Protein AF-A0A6G0ITR0-F1 (afdb_monomer)

pLDDT: mean 70.43, std 21.99, range [34.78, 98.25]

Nearest PDB structures (foldseek):
  7v3j-assembly1_T  TM=3.405E-01  e=7.571E+00  Dengue virus 2 Thailand/NGS-C/1944

Sequence (182 aa):
MTDVKTKPSSKAPPLPSRDRHTPVCDIITCSTSTRGESPGGSETRIQTDPDPSADLPSSSSSPLLKTLRPLQTGSGDVDESVSLLQCQQVADELKQTARRAAHLYRQLGASVESSDRRLQMASVLQEAFDVVNSVLQGGDGRGSGGGGSAPSGPLEDDRTMSLLEKYSEQLVQMTQNKLNRI

Mean predicted aligned error: 23.16 Å

Solvent-accessible surface area (backbone atoms only — not comparable to full-atom values): 12464 Å² total; per-residue (Å²): 138,88,81,85,85,82,88,88,78,91,81,83,81,83,78,86,79,82,83,75,86,73,83,82,78,86,72,84,81,79,87,82,86,78,81,87,82,90,89,84,89,81,88,82,91,81,89,86,85,89,88,86,90,80,91,78,92,85,75,91,76,77,78,74,79,77,76,73,74,78,76,92,71,70,96,74,56,69,63,58,52,51,50,50,52,50,50,51,50,53,51,51,54,49,53,54,49,52,53,51,51,54,50,51,49,51,49,55,72,69,58,86,67,66,64,65,67,42,51,50,54,43,48,55,53,48,53,53,49,50,51,55,49,48,54,56,55,66,67,40,86,64,70,88,84,79,78,97,69,76,96,65,49,72,70,51,50,52,53,51,49,56,50,51,52,54,55,50,52,49,53,52,49,53,51,51,54,55,60,78,73,110

Radius of gyration: 39.81 Å; Cα contacts (8 Å, |Δi|>4): 9; chains: 1; bounding box: 104×48×118 Å

Structure (mmCIF, N/CA/C/O backbone):
data_AF-A0A6G0ITR0-F1
#
_entry.id   AF-A0A6G0ITR0-F1
#
loop_
_atom_site.group_PDB
_atom_site.id
_atom_site.type_symbol
_atom_site.label_atom_id
_atom_site.label_alt_id
_atom_site.label_comp_id
_atom_site.label_asym_id
_atom_site.label_entity_id
_atom_site.label_seq_id
_atom_site.pdbx_PDB_ins_code
_atom_site.Cartn_x
_atom_site.Cartn_y
_atom_site.Cartn_z
_atom_site.occupancy
_atom_site.B_iso_or_equiv
_atom_site.auth_seq_id
_atom_site.auth_comp_id
_atom_site.auth_asym_id
_atom_site.auth_atom_id
_atom_site.pdbx_PDB_model_num
ATOM 1 N N . MET A 1 1 ? -57.953 -21.284 59.804 1.00 48.38 1 MET A N 1
ATOM 2 C CA . MET A 1 1 ? -57.401 -22.451 59.087 1.00 48.38 1 MET A CA 1
ATOM 3 C C . MET A 1 1 ? -56.114 -22.013 58.420 1.00 48.38 1 MET A C 1
ATOM 5 O O . MET A 1 1 ? -56.142 -21.241 57.475 1.00 48.38 1 MET A O 1
ATOM 9 N N . THR A 1 2 ? -55.001 -22.394 59.031 1.00 53.75 2 THR A N 1
ATOM 10 C CA . THR A 1 2 ? -53.631 -22.164 58.576 1.00 53.75 2 THR A CA 1
ATOM 11 C C . THR A 1 2 ? -53.211 -23.335 57.701 1.00 53.75 2 THR A C 1
ATOM 13 O O . THR A 1 2 ? -53.144 -24.450 58.208 1.00 53.75 2 THR A O 1
ATOM 16 N N . ASP A 1 3 ? -52.884 -23.088 56.438 1.00 56.47 3 ASP A N 1
ATOM 17 C CA . ASP A 1 3 ? -52.143 -24.048 55.620 1.00 56.47 3 ASP A CA 1
ATOM 18 C C . ASP A 1 3 ? -51.007 -23.302 54.917 1.00 56.47 3 ASP A C 1
ATOM 20 O O . ASP A 1 3 ? -51.169 -22.665 53.876 1.00 56.47 3 ASP A O 1
ATOM 24 N N . VAL A 1 4 ? -49.847 -23.319 55.575 1.00 56.94 4 VAL A N 1
ATOM 25 C CA . VAL A 1 4 ? -48.559 -22.936 55.000 1.00 56.94 4 VAL A CA 1
ATOM 26 C C . VAL A 1 4 ? -48.024 -24.198 54.320 1.00 56.94 4 VAL A C 1
ATOM 28 O O . VAL A 1 4 ? -47.669 -25.174 54.979 1.00 56.94 4 VAL A O 1
ATOM 31 N N . LYS A 1 5 ? -48.031 -24.222 52.982 1.00 60.38 5 LYS A N 1
ATOM 32 C CA . LYS A 1 5 ? -47.438 -25.317 52.206 1.00 60.38 5 LYS A CA 1
ATOM 33 C C . LYS A 1 5 ? -45.958 -25.024 51.960 1.00 60.38 5 LYS A C 1
ATOM 35 O O . LYS A 1 5 ? -45.581 -24.045 51.324 1.00 60.38 5 LYS A O 1
ATOM 40 N N . THR A 1 6 ? -45.147 -25.924 52.487 1.00 58.81 6 THR A N 1
ATOM 41 C CA . THR A 1 6 ? -43.689 -25.938 52.525 1.00 58.81 6 THR A CA 1
ATOM 42 C C . THR A 1 6 ? -43.057 -26.454 51.217 1.00 58.81 6 THR A C 1
ATOM 44 O O . THR A 1 6 ? -43.459 -27.500 50.716 1.00 58.81 6 THR A O 1
ATOM 47 N N . LYS A 1 7 ? -41.955 -25.792 50.811 1.00 63.09 7 LYS A N 1
ATOM 48 C CA . LYS A 1 7 ? -40.726 -26.316 50.148 1.00 63.09 7 LYS A CA 1
ATOM 49 C C . LYS A 1 7 ? -40.662 -26.574 48.611 1.00 63.09 7 LYS A C 1
ATOM 51 O O . LYS A 1 7 ? -41.689 -26.616 47.949 1.00 63.09 7 LYS A O 1
ATOM 56 N N . PRO A 1 8 ? -39.428 -26.667 48.032 1.00 60.56 8 PRO A N 1
ATOM 57 C CA . PRO A 1 8 ? -39.045 -26.074 46.745 1.00 60.56 8 PRO A CA 1
ATOM 58 C C . PRO A 1 8 ? -38.482 -27.092 45.718 1.00 60.56 8 PRO A C 1
ATOM 60 O O . PRO A 1 8 ? -38.238 -28.258 46.020 1.00 60.56 8 PRO A O 1
ATOM 63 N N . SER A 1 9 ? -38.203 -26.641 44.495 1.00 49.94 9 SER A N 1
ATOM 64 C CA . SER A 1 9 ? -37.345 -27.321 43.499 1.00 49.94 9 SER A CA 1
ATOM 65 C C . SER A 1 9 ? -36.990 -26.282 42.436 1.00 49.94 9 SER A C 1
ATOM 67 O O . SER A 1 9 ? -37.880 -25.772 41.772 1.00 49.94 9 SER A O 1
ATOM 69 N N . SER A 1 10 ? -35.782 -25.716 42.397 1.00 52.69 10 SER A N 1
ATOM 70 C CA . SER A 1 10 ? -34.524 -26.310 41.917 1.00 52.69 10 SER A CA 1
ATOM 71 C C . SER A 1 10 ? -34.686 -27.067 40.600 1.00 52.69 10 SER A C 1
ATOM 73 O O . SER A 1 10 ? -35.175 -28.193 40.603 1.00 52.69 10 SER A O 1
ATOM 75 N N . LYS A 1 11 ? -34.253 -26.449 39.491 1.00 53.84 11 LYS A N 1
ATOM 76 C CA . LYS A 1 11 ? -33.120 -26.904 38.657 1.00 53.84 11 LYS A CA 1
ATOM 77 C C . LYS A 1 11 ? -33.137 -26.144 37.322 1.00 53.84 11 LYS A C 1
ATOM 79 O O . LYS A 1 11 ? -33.865 -26.500 36.403 1.00 53.84 11 LYS A O 1
ATOM 84 N N . ALA A 1 12 ? -32.343 -25.078 37.231 1.00 62.38 12 ALA A N 1
ATOM 85 C CA . ALA A 1 12 ? -32.042 -24.434 35.954 1.00 62.38 12 ALA A CA 1
ATOM 86 C C . ALA A 1 12 ? -31.085 -25.335 35.140 1.00 62.38 12 ALA A C 1
ATOM 88 O O . ALA A 1 12 ? -30.183 -25.935 35.736 1.00 62.38 12 ALA A O 1
ATOM 89 N N . PRO A 1 13 ? -31.266 -25.471 33.815 1.00 66.75 13 PRO A N 1
ATOM 90 C CA . PRO A 1 13 ? -30.366 -26.255 32.976 1.00 66.75 13 PRO A CA 1
ATOM 91 C C . PRO A 1 13 ? -29.008 -25.544 32.798 1.00 66.75 13 PRO A C 1
ATOM 93 O O . PRO A 1 13 ? -28.970 -24.314 32.713 1.00 66.75 13 PRO A O 1
ATOM 96 N N . PRO A 1 14 ? -27.888 -26.288 32.745 1.00 59.84 14 PRO A N 1
ATOM 97 C CA . PRO A 1 14 ? -26.568 -25.708 32.536 1.00 59.84 14 PRO A CA 1
ATOM 98 C C . PRO A 1 14 ? -26.396 -25.231 31.087 1.00 59.84 14 PRO A C 1
ATOM 100 O O . PRO A 1 14 ? -26.827 -25.886 30.140 1.00 59.84 14 PRO A O 1
ATOM 103 N N . LEU A 1 15 ? -25.746 -24.076 30.938 1.00 63.41 15 LEU A N 1
ATOM 104 C CA . LEU A 1 15 ? -25.335 -23.498 29.659 1.00 63.41 15 LEU A CA 1
ATOM 105 C C . LEU A 1 15 ? -24.238 -24.356 28.996 1.00 63.41 15 LEU A C 1
ATOM 107 O O . LEU A 1 15 ? -23.421 -24.942 29.709 1.00 63.41 15 LEU A O 1
ATOM 111 N N . PRO A 1 16 ? -24.172 -24.405 27.652 1.00 55.03 16 PRO A N 1
ATOM 112 C CA . PRO A 1 16 ? -23.141 -25.153 26.946 1.00 55.03 16 PRO A CA 1
ATOM 113 C C . PRO A 1 16 ? -21.763 -24.500 27.113 1.00 55.03 16 PRO A C 1
ATOM 115 O O . PRO A 1 16 ? -21.543 -23.337 26.761 1.00 55.03 16 PRO A O 1
ATOM 118 N N . SER A 1 17 ? -20.829 -25.285 27.645 1.00 49.00 17 SER A N 1
ATOM 119 C CA . SER A 1 17 ? -19.404 -24.982 27.730 1.00 49.00 17 SER A CA 1
ATOM 120 C C . SER A 1 17 ? -18.822 -24.783 26.328 1.00 49.00 17 SER A C 1
ATOM 122 O O . SER A 1 17 ? -18.919 -25.658 25.474 1.00 49.00 17 SER A O 1
ATOM 124 N N . ARG A 1 18 ? -18.215 -23.618 26.079 1.00 51.06 18 ARG A N 1
ATOM 125 C CA . ARG A 1 18 ? -17.405 -23.364 24.880 1.00 51.06 18 ARG A CA 1
ATOM 126 C C . ARG A 1 18 ? -16.079 -24.106 25.027 1.00 51.06 18 ARG A C 1
ATOM 128 O O . ARG A 1 18 ? -15.207 -23.635 25.756 1.00 51.06 18 ARG A O 1
ATOM 135 N N . ASP A 1 19 ? -15.924 -25.214 24.312 1.00 45.09 19 ASP A N 1
ATOM 136 C CA . ASP A 1 19 ? -14.624 -25.839 24.087 1.00 45.09 19 ASP A CA 1
ATOM 137 C C . ASP A 1 19 ? -13.712 -24.860 23.340 1.00 45.09 19 ASP A C 1
ATOM 139 O O . ASP A 1 19 ? -13.882 -24.562 22.156 1.00 45.09 19 ASP A O 1
ATOM 143 N N . ARG A 1 20 ? -12.747 -24.303 24.072 1.00 48.38 20 ARG A N 1
ATOM 144 C CA . ARG A 1 20 ? -11.606 -23.601 23.492 1.00 48.38 20 ARG A CA 1
ATOM 145 C C . ARG A 1 20 ? -10.550 -24.651 23.180 1.00 48.38 20 ARG A C 1
ATOM 147 O O . ARG A 1 20 ? -9.820 -25.068 24.071 1.00 48.38 20 ARG A O 1
ATOM 154 N N . HIS A 1 21 ? -10.444 -25.037 21.913 1.00 46.31 21 HIS A N 1
ATOM 155 C CA . HIS A 1 21 ? -9.233 -25.674 21.410 1.00 46.31 21 HIS A CA 1
ATOM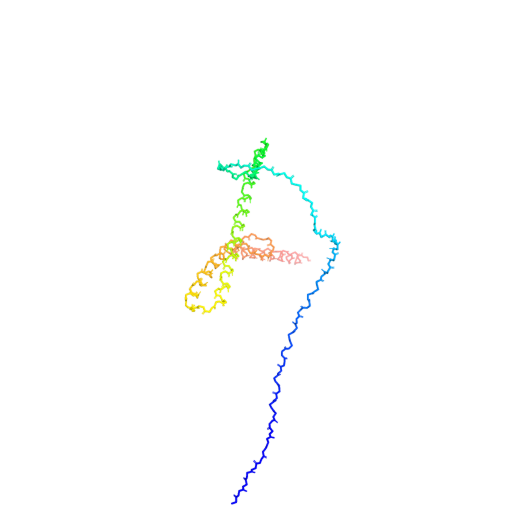 156 C C . HIS A 1 21 ? -8.081 -24.666 21.504 1.00 46.31 21 HIS A C 1
ATOM 158 O O . HIS A 1 21 ? -7.993 -23.711 20.733 1.00 46.31 21 HIS A O 1
ATOM 164 N N . THR A 1 22 ? -7.217 -24.858 22.495 1.00 53.94 22 THR A N 1
ATOM 165 C CA . THR A 1 22 ? -5.888 -24.254 22.545 1.00 53.94 22 THR A CA 1
ATOM 166 C C . THR A 1 22 ? -5.007 -24.948 21.504 1.00 53.94 22 THR A C 1
ATOM 168 O O . THR A 1 22 ? -4.904 -26.177 21.555 1.00 53.94 22 THR A O 1
ATOM 171 N N . PRO A 1 23 ? -4.360 -24.230 20.571 1.00 56.34 23 PRO A N 1
ATOM 172 C CA . PRO A 1 23 ? -3.322 -24.839 19.755 1.00 56.34 23 PRO A CA 1
ATOM 173 C C . PRO A 1 23 ? -2.140 -25.207 20.660 1.00 56.34 23 PRO A C 1
ATOM 175 O O . PRO A 1 23 ? -1.624 -24.375 21.406 1.00 56.34 23 PRO A O 1
ATOM 178 N N . VAL A 1 24 ? -1.763 -26.483 20.619 1.00 51.12 24 VAL A N 1
ATOM 179 C CA . VAL A 1 24 ? -0.555 -27.021 21.243 1.00 51.12 24 VAL A CA 1
ATOM 180 C C . VAL A 1 24 ? 0.642 -26.370 20.553 1.00 51.12 24 VAL A C 1
ATOM 182 O O . VAL A 1 24 ? 0.837 -26.532 19.352 1.00 51.12 24 VAL A O 1
ATOM 185 N N . CYS A 1 25 ? 1.411 -25.585 21.301 1.00 47.53 25 CYS A N 1
ATOM 186 C CA . CYS A 1 25 ? 2.720 -25.127 20.860 1.00 47.53 25 CYS A CA 1
ATOM 187 C C . CYS A 1 25 ? 3.714 -26.270 21.082 1.00 47.53 25 CYS A C 1
ATOM 189 O O . CYS A 1 25 ? 4.060 -26.559 22.228 1.00 47.53 25 CYS A O 1
ATOM 191 N N . ASP A 1 26 ? 4.194 -26.893 20.008 1.00 50.06 26 ASP A N 1
ATOM 192 C CA . ASP A 1 26 ? 5.356 -27.778 20.068 1.00 50.06 26 ASP A CA 1
ATOM 193 C C . ASP A 1 26 ? 6.611 -26.927 20.305 1.00 50.06 26 ASP A C 1
ATOM 195 O O . ASP A 1 26 ? 7.234 -26.392 19.387 1.00 50.06 26 ASP A O 1
ATOM 199 N N . ILE A 1 27 ? 6.959 -26.746 21.579 1.00 62.09 27 ILE A N 1
ATOM 200 C CA . ILE A 1 27 ? 8.206 -26.107 21.992 1.00 62.09 27 ILE A CA 1
ATOM 201 C C . ILE A 1 27 ? 9.299 -27.170 21.900 1.00 62.09 27 ILE A C 1
ATOM 203 O O . ILE A 1 27 ? 9.447 -28.015 22.786 1.00 62.09 27 ILE A O 1
ATOM 207 N N . ILE A 1 28 ? 10.079 -27.126 20.821 1.00 63.69 28 ILE A N 1
ATOM 208 C CA . ILE A 1 28 ? 11.321 -27.893 20.728 1.00 63.69 28 ILE A CA 1
ATOM 209 C C . ILE A 1 28 ? 12.261 -27.381 21.823 1.00 63.69 28 ILE A C 1
ATOM 211 O O . ILE A 1 28 ? 12.758 -26.256 21.793 1.00 63.69 28 ILE A O 1
ATOM 215 N N . THR A 1 29 ? 12.454 -28.234 22.823 1.00 44.78 29 THR A N 1
ATOM 216 C CA . THR A 1 29 ? 13.368 -28.046 23.943 1.00 44.78 29 THR A CA 1
ATOM 217 C C . THR A 1 29 ? 14.778 -28.392 23.476 1.00 44.78 29 THR A C 1
ATOM 219 O O . THR A 1 29 ? 15.075 -29.557 23.229 1.00 44.78 29 THR A O 1
ATOM 222 N N . CYS A 1 30 ? 15.661 -27.398 23.395 1.00 38.50 30 CYS A N 1
ATOM 223 C CA . CYS A 1 30 ? 17.102 -27.623 23.314 1.00 38.50 30 CYS A CA 1
ATOM 224 C C . CYS A 1 30 ? 17.717 -27.254 24.664 1.00 38.50 30 CYS A C 1
ATOM 226 O O . CYS A 1 30 ? 17.910 -26.083 24.984 1.00 38.50 30 CYS A O 1
ATOM 228 N N . SER A 1 31 ? 17.985 -28.271 25.480 1.00 43.75 31 SER A N 1
ATOM 229 C CA . SER A 1 31 ? 18.757 -28.148 26.710 1.00 43.75 31 SER A CA 1
ATOM 230 C C . SER A 1 31 ? 20.235 -27.931 26.379 1.00 43.75 31 SER A C 1
ATOM 232 O O . SER A 1 31 ? 20.870 -28.808 25.802 1.00 43.75 31 SER A O 1
ATOM 234 N N . THR A 1 32 ? 20.817 -26.819 26.821 1.00 41.66 32 THR A N 1
ATOM 235 C CA . THR A 1 32 ? 22.267 -26.727 27.047 1.00 41.66 32 THR A CA 1
ATOM 236 C C . THR A 1 32 ? 22.512 -26.375 28.503 1.00 41.66 32 THR A C 1
ATOM 238 O O . THR A 1 32 ? 22.299 -25.255 28.958 1.00 41.66 32 THR A O 1
ATOM 241 N N . SER A 1 33 ? 22.907 -27.419 29.222 1.00 47.19 33 SER A N 1
ATOM 242 C CA . SER A 1 33 ? 23.407 -27.433 30.586 1.00 47.19 33 SER A CA 1
ATOM 243 C C . SER A 1 33 ? 24.836 -26.897 30.624 1.00 47.19 33 SER A C 1
ATOM 245 O O . SER A 1 33 ? 25.695 -27.467 29.960 1.00 47.19 33 SER A O 1
ATOM 247 N N . THR A 1 34 ? 25.100 -25.889 31.459 1.00 43.91 34 THR A N 1
ATOM 248 C CA . THR A 1 34 ? 26.386 -25.736 32.163 1.00 43.91 34 THR A CA 1
ATOM 249 C C . THR A 1 34 ? 26.153 -25.109 33.544 1.00 43.91 34 THR A C 1
ATOM 251 O O . THR A 1 34 ? 26.015 -23.898 33.692 1.00 43.91 34 THR A O 1
ATOM 254 N N . ARG A 1 35 ? 26.042 -26.007 34.532 1.00 43.41 35 ARG A N 1
ATOM 255 C CA . ARG A 1 35 ? 26.509 -25.973 35.940 1.00 43.41 35 ARG A CA 1
ATOM 256 C C . ARG A 1 35 ? 27.439 -24.783 36.278 1.00 43.41 35 ARG A C 1
ATOM 258 O O . ARG A 1 35 ? 28.388 -24.567 35.538 1.00 43.41 35 ARG A O 1
ATOM 265 N N . GLY A 1 36 ? 27.125 -23.949 37.284 1.00 34.78 36 GLY A N 1
ATOM 266 C CA . GLY A 1 36 ? 27.617 -24.031 38.689 1.00 34.78 36 GLY A CA 1
ATOM 267 C C . GLY A 1 36 ? 29.014 -23.379 38.809 1.00 34.78 36 GLY A C 1
ATOM 268 O O . GLY A 1 36 ? 29.832 -23.631 37.943 1.00 34.78 36 GLY A O 1
ATOM 269 N N . GLU A 1 37 ? 29.413 -22.505 39.737 1.00 37.75 37 GLU A N 1
ATOM 270 C CA . GLU A 1 37 ? 29.183 -22.258 41.174 1.00 37.75 37 GLU A CA 1
ATOM 271 C C . GLU A 1 37 ? 29.673 -20.803 41.452 1.00 37.75 37 GLU A C 1
ATOM 273 O O . GLU A 1 37 ? 30.614 -20.352 40.812 1.00 37.75 37 GLU A O 1
ATOM 278 N N . SER A 1 38 ? 28.915 -19.947 42.145 1.00 46.69 38 SER A N 1
ATOM 279 C CA . SER A 1 38 ? 29.023 -19.538 43.568 1.00 46.69 38 SER A CA 1
ATOM 280 C C . SER A 1 38 ? 30.173 -18.563 43.957 1.00 46.69 38 SER A C 1
ATOM 282 O O . SER A 1 38 ? 31.263 -18.652 43.401 1.00 46.69 38 SER A O 1
ATOM 284 N N . PRO A 1 39 ? 29.940 -17.620 44.905 1.00 52.47 39 PRO A N 1
ATOM 285 C CA . PRO A 1 39 ? 30.755 -16.425 45.139 1.00 52.47 39 PRO A CA 1
ATOM 286 C C . PRO A 1 39 ? 31.691 -16.524 46.363 1.00 52.47 39 PRO A C 1
ATOM 288 O O . PRO A 1 39 ? 31.359 -17.130 47.378 1.00 52.47 39 PRO A O 1
ATOM 291 N N . GLY A 1 40 ? 32.832 -15.839 46.295 1.00 36.34 40 GLY A N 1
ATOM 292 C CA . GLY A 1 40 ? 33.797 -15.649 47.388 1.00 36.34 40 GLY A CA 1
ATOM 293 C C . GLY A 1 40 ? 35.108 -15.160 46.770 1.00 36.34 40 GLY A C 1
ATOM 294 O O . GLY A 1 40 ? 35.572 -15.740 45.802 1.00 36.34 40 GLY A O 1
ATOM 295 N N . GLY A 1 41 ? 35.695 -14.028 47.139 1.00 42.47 41 GLY A N 1
ATOM 296 C CA . GLY A 1 41 ? 35.983 -13.592 48.495 1.00 42.47 41 GLY A CA 1
ATOM 297 C C . GLY A 1 41 ? 37.492 -13.729 48.685 1.00 42.47 41 GLY A C 1
ATOM 298 O O . GLY A 1 41 ? 37.961 -14.772 49.121 1.00 42.47 41 GLY A O 1
ATOM 299 N N . SER A 1 42 ? 38.251 -12.698 48.319 1.00 47.19 42 SER A N 1
ATOM 300 C CA . SER A 1 42 ? 39.640 -12.551 48.756 1.00 47.19 42 SER A CA 1
ATOM 301 C C . SER A 1 42 ? 40.022 -11.078 48.752 1.00 47.19 42 SER A C 1
ATOM 303 O O . SER A 1 42 ? 40.127 -10.420 47.718 1.00 47.19 42 SER A O 1
ATOM 305 N N . GLU A 1 43 ? 40.157 -10.601 49.977 1.00 45.19 43 GLU A N 1
ATOM 306 C CA . GLU A 1 43 ? 40.608 -9.298 50.416 1.00 45.19 43 GLU A CA 1
ATOM 307 C C . GLU A 1 43 ? 42.052 -9.047 49.964 1.00 45.19 43 GLU A C 1
ATOM 309 O O . GLU A 1 43 ? 42.909 -9.928 50.030 1.00 45.19 43 GLU A O 1
ATOM 314 N N . THR A 1 44 ? 42.377 -7.816 49.574 1.00 43.75 44 THR A N 1
ATOM 315 C CA . THR A 1 44 ? 43.743 -7.307 49.739 1.00 43.75 44 THR A CA 1
ATOM 316 C C . THR A 1 44 ? 43.668 -5.846 50.149 1.00 43.75 44 THR A C 1
ATOM 318 O O . THR A 1 44 ? 43.331 -4.952 49.381 1.00 43.75 44 THR A O 1
ATOM 321 N N . ARG A 1 45 ? 43.940 -5.653 51.435 1.00 43.50 45 ARG A N 1
ATOM 322 C CA . ARG A 1 45 ? 44.082 -4.397 52.157 1.00 43.50 45 ARG A CA 1
ATOM 323 C C . ARG A 1 45 ? 45.314 -3.639 51.657 1.00 43.50 45 ARG A C 1
ATOM 325 O O . ARG A 1 45 ? 46.424 -4.125 51.846 1.00 43.50 45 ARG A O 1
ATOM 332 N N . ILE A 1 46 ? 45.136 -2.420 51.152 1.00 45.66 46 ILE A N 1
ATOM 333 C CA . ILE A 1 46 ? 46.130 -1.348 51.294 1.00 45.66 46 ILE A CA 1
ATOM 334 C C . ILE A 1 46 ? 45.378 -0.097 51.740 1.00 45.66 46 ILE A C 1
ATOM 336 O O . ILE A 1 46 ? 44.455 0.372 51.086 1.00 45.66 46 ILE A O 1
ATOM 340 N N . GLN A 1 47 ? 45.762 0.376 52.917 1.00 46.97 47 GLN A N 1
ATOM 341 C CA . GLN A 1 47 ? 45.259 1.561 53.588 1.00 46.97 47 GLN A CA 1
ATOM 342 C C . GLN A 1 47 ? 46.257 2.692 53.340 1.00 46.97 47 GLN A C 1
ATOM 344 O O . GLN A 1 47 ? 47.403 2.585 53.774 1.00 46.97 47 GLN A O 1
ATOM 349 N N . THR A 1 48 ? 45.837 3.772 52.683 1.00 42.38 48 THR A N 1
ATOM 350 C CA . THR A 1 48 ? 46.418 5.114 52.857 1.00 42.38 48 THR A CA 1
ATOM 351 C C . THR A 1 48 ? 45.349 6.153 52.492 1.00 42.38 48 THR A C 1
ATOM 353 O O . THR A 1 48 ? 44.719 6.057 51.447 1.00 42.38 48 THR A O 1
ATOM 356 N N . ASP A 1 49 ? 45.126 7.090 53.402 1.00 43.22 49 ASP A N 1
ATOM 357 C CA . ASP A 1 49 ? 44.231 8.263 53.377 1.00 43.22 49 ASP A CA 1
ATOM 358 C C . ASP A 1 49 ? 45.142 9.515 53.502 1.00 43.22 49 ASP A C 1
ATOM 360 O O . ASP A 1 49 ? 46.285 9.303 53.940 1.00 43.22 49 ASP A O 1
ATOM 364 N N . PRO A 1 50 ? 44.759 10.794 53.249 1.00 54.59 50 PRO A N 1
ATOM 365 C CA . PRO A 1 50 ? 43.659 11.439 52.489 1.00 54.59 50 PRO A CA 1
ATOM 366 C C . PRO A 1 50 ? 44.167 12.456 51.413 1.00 54.59 50 PRO A C 1
ATOM 368 O O . PRO A 1 50 ? 45.349 12.778 51.399 1.00 54.59 50 PRO A O 1
ATOM 371 N N . ASP A 1 51 ? 43.293 12.984 50.533 1.00 40.31 51 ASP A N 1
ATOM 372 C CA . ASP A 1 51 ? 43.072 14.439 50.247 1.00 40.31 51 ASP A CA 1
ATOM 373 C C . ASP A 1 51 ? 42.006 14.620 49.120 1.00 40.31 51 ASP A C 1
ATOM 375 O O . ASP A 1 51 ? 41.902 13.745 48.252 1.00 40.31 51 ASP A O 1
ATOM 379 N N . PRO A 1 52 ? 41.178 15.693 49.103 1.00 56.03 52 PRO A N 1
ATOM 380 C CA . PRO A 1 52 ? 40.012 15.833 48.234 1.00 56.03 52 PRO A CA 1
ATOM 381 C C . PRO A 1 52 ? 40.232 16.736 47.003 1.00 56.03 52 PRO A C 1
ATOM 383 O O . PRO A 1 52 ? 41.026 17.667 47.008 1.00 56.03 52 PRO A O 1
ATOM 386 N N . SER A 1 53 ? 39.353 16.557 46.012 1.00 48.38 53 SER A N 1
ATOM 387 C CA . SER A 1 53 ? 39.114 17.436 44.850 1.00 48.38 53 SER A CA 1
ATOM 388 C C . SER A 1 53 ? 40.091 17.312 43.676 1.00 48.38 53 SER A C 1
ATOM 390 O O . SER A 1 53 ? 41.148 17.929 43.662 1.00 48.38 53 SER A O 1
ATOM 392 N N . ALA A 1 54 ? 39.661 16.612 42.625 1.00 44.31 54 ALA A N 1
ATOM 393 C CA . ALA A 1 54 ? 39.679 17.116 41.249 1.00 44.31 54 ALA A CA 1
ATOM 394 C C . ALA A 1 54 ? 38.967 16.121 40.322 1.00 44.31 54 ALA A C 1
ATOM 396 O O . ALA A 1 54 ? 39.040 14.906 40.493 1.00 44.31 54 ALA A O 1
ATOM 397 N N . ASP A 1 55 ? 38.254 16.697 39.366 1.00 44.09 55 ASP A N 1
ATOM 398 C CA . ASP A 1 55 ? 37.462 16.108 38.297 1.00 44.09 55 ASP A CA 1
ATOM 399 C C . ASP A 1 55 ? 38.101 14.937 37.533 1.00 44.09 55 ASP A C 1
ATOM 401 O O . ASP A 1 55 ? 39.314 14.896 37.357 1.00 44.09 55 ASP A O 1
ATOM 405 N N . LEU A 1 56 ? 37.239 14.055 36.996 1.00 50.84 56 LEU A N 1
ATOM 406 C CA . LEU A 1 56 ? 37.229 13.511 35.617 1.00 50.84 56 LEU A CA 1
ATOM 407 C C . LEU A 1 56 ? 36.632 12.087 35.588 1.00 50.84 56 LEU A C 1
ATOM 409 O O . LEU A 1 56 ? 37.233 11.158 36.133 1.00 50.84 56 LEU A O 1
ATOM 413 N N . PRO A 1 57 ? 35.515 11.837 34.875 1.00 51.03 57 PRO A N 1
ATOM 414 C CA . PRO A 1 57 ? 35.182 10.485 34.454 1.00 51.03 57 PRO A CA 1
ATOM 415 C C . PRO A 1 57 ? 36.109 10.085 33.299 1.00 51.03 57 PRO A C 1
ATOM 417 O O . PRO A 1 57 ? 35.900 10.438 32.139 1.00 51.03 57 PRO A O 1
ATOM 420 N N . SER A 1 58 ? 37.150 9.326 33.629 1.00 41.41 58 SER A N 1
ATOM 421 C CA . SER A 1 58 ? 37.910 8.549 32.658 1.00 41.41 58 SER A CA 1
ATOM 422 C C . SER A 1 58 ? 37.189 7.228 32.415 1.00 41.41 58 SER A C 1
ATOM 424 O O . SER A 1 58 ? 37.174 6.358 33.282 1.00 41.41 58 SER A O 1
ATOM 426 N N . SER A 1 59 ? 36.568 7.085 31.248 1.00 36.19 59 SER A N 1
ATOM 427 C CA . SER A 1 59 ? 36.644 5.875 30.415 1.00 36.19 59 SER A CA 1
ATOM 428 C C . SER A 1 59 ? 35.767 6.085 29.182 1.00 36.19 59 SER A C 1
ATOM 430 O O . SER A 1 59 ? 34.550 6.177 29.265 1.00 36.19 59 SER A O 1
ATOM 432 N N . SER A 1 60 ? 36.374 6.341 28.025 1.00 51.66 60 SER A N 1
ATOM 433 C CA . SER A 1 60 ? 36.956 5.291 27.179 1.00 51.66 60 SER A CA 1
ATOM 434 C C . SER A 1 60 ? 35.873 4.404 26.570 1.00 51.66 60 SER A C 1
ATOM 436 O O . SER A 1 60 ? 35.605 3.297 27.032 1.00 51.66 60 SER A O 1
ATOM 438 N N . SER A 1 61 ? 35.294 4.874 25.471 1.00 38.88 61 SER A N 1
ATOM 439 C CA . SER A 1 61 ? 35.009 4.020 24.315 1.00 38.88 61 SER A CA 1
ATOM 440 C C . SER A 1 61 ? 34.807 4.923 23.104 1.00 38.88 61 SER A C 1
ATOM 442 O O . SER A 1 61 ? 33.695 5.287 22.739 1.00 38.88 61 SER A O 1
ATOM 444 N N . SER A 1 62 ? 35.913 5.327 22.483 1.00 50.34 62 SER A N 1
ATOM 445 C CA . SER A 1 62 ? 35.873 5.832 21.115 1.00 50.34 62 SER A CA 1
ATOM 446 C C . SER A 1 62 ? 35.323 4.715 20.221 1.00 50.34 62 SER A C 1
ATOM 448 O O . SER A 1 62 ? 35.965 3.662 20.142 1.00 50.34 62 SER A O 1
ATOM 450 N N . PRO A 1 63 ? 34.211 4.886 19.486 1.00 48.69 63 PRO A N 1
ATOM 451 C CA . PRO A 1 63 ? 34.081 4.155 18.247 1.00 48.69 63 PRO A CA 1
ATOM 452 C C . PRO A 1 63 ? 35.157 4.739 17.335 1.00 48.69 63 PRO A C 1
ATOM 454 O O . PRO A 1 63 ? 35.068 5.878 16.880 1.00 48.69 63 PRO A O 1
ATOM 457 N N . LEU A 1 64 ? 36.228 3.970 17.137 1.00 46.62 64 LEU A N 1
ATOM 458 C CA . LEU A 1 64 ? 37.124 4.146 16.007 1.00 46.62 64 LEU A CA 1
ATOM 459 C C . LEU A 1 64 ? 36.236 4.325 14.777 1.00 46.62 64 LEU A C 1
ATOM 461 O O . LEU A 1 64 ? 35.630 3.362 14.304 1.00 46.62 64 LEU A O 1
ATOM 465 N N . LEU A 1 65 ? 36.150 5.562 14.287 1.00 46.47 65 LEU A N 1
ATOM 466 C CA . LEU A 1 65 ? 35.769 5.852 12.920 1.00 46.47 65 LEU A CA 1
ATOM 467 C C . LEU A 1 65 ? 36.761 5.070 12.063 1.00 46.47 65 LEU A C 1
ATOM 469 O O . LEU A 1 65 ? 37.854 5.533 11.745 1.00 46.47 65 LEU A O 1
ATOM 473 N N . LYS A 1 66 ? 36.394 3.829 11.740 1.00 47.25 66 LYS A N 1
ATOM 474 C CA . LYS A 1 66 ? 36.962 3.072 10.636 1.00 47.25 66 LYS A CA 1
ATOM 475 C C . LYS A 1 66 ? 36.497 3.777 9.372 1.00 47.25 66 LYS A C 1
ATOM 477 O O . LYS A 1 66 ? 35.663 3.277 8.628 1.00 47.25 66 LYS A O 1
ATOM 482 N N . THR A 1 67 ? 37.071 4.949 9.127 1.00 50.84 67 THR A N 1
ATOM 483 C CA . THR A 1 67 ? 37.164 5.564 7.812 1.00 50.84 67 THR A CA 1
ATOM 484 C C . THR A 1 67 ? 38.153 4.713 7.017 1.00 50.84 67 THR A C 1
ATOM 486 O O . THR A 1 67 ? 39.272 5.126 6.716 1.00 50.84 67 THR A O 1
ATOM 489 N N . LEU A 1 68 ? 37.775 3.461 6.741 1.00 46.41 68 LEU A N 1
ATOM 490 C CA . LEU A 1 68 ? 38.443 2.650 5.741 1.00 46.41 68 LEU A CA 1
ATOM 491 C C . LEU A 1 68 ? 38.060 3.269 4.409 1.00 46.41 68 LEU A C 1
ATOM 493 O O . LEU A 1 68 ? 36.972 3.050 3.894 1.00 46.41 68 LEU A O 1
ATOM 497 N N . ARG A 1 69 ? 38.960 4.118 3.918 1.00 59.09 69 ARG A N 1
ATOM 498 C CA . ARG A 1 69 ? 38.963 4.654 2.563 1.00 59.09 69 ARG A CA 1
ATOM 499 C C . ARG A 1 69 ? 38.761 3.493 1.582 1.00 59.09 69 ARG A C 1
ATOM 501 O O . ARG A 1 69 ? 39.650 2.642 1.514 1.00 59.09 69 ARG A O 1
ATOM 508 N N . PRO A 1 70 ? 37.674 3.453 0.794 1.00 44.31 70 PRO A N 1
ATOM 509 C CA . PRO A 1 70 ? 37.668 2.633 -0.399 1.00 44.31 70 PRO A CA 1
ATOM 510 C C . PRO A 1 70 ? 38.668 3.254 -1.371 1.00 44.31 70 PRO A C 1
ATOM 512 O O . PRO A 1 70 ? 38.567 4.421 -1.760 1.00 44.31 70 PRO A O 1
ATOM 515 N N . LEU A 1 71 ? 39.705 2.476 -1.658 1.00 46.44 71 LEU A N 1
ATOM 516 C CA . LEU A 1 71 ? 40.677 2.716 -2.706 1.00 46.44 71 LEU A CA 1
ATOM 517 C C . LEU A 1 71 ? 39.925 3.055 -4.000 1.00 46.44 71 LEU A C 1
ATOM 519 O O . LEU A 1 71 ? 39.057 2.299 -4.433 1.00 46.44 71 LEU A O 1
ATOM 523 N N . GLN A 1 72 ? 40.248 4.209 -4.585 1.00 54.06 72 GLN A N 1
ATOM 524 C CA . GLN A 1 72 ? 39.758 4.603 -5.900 1.00 54.06 72 GLN A CA 1
ATOM 525 C C . GLN A 1 72 ? 40.111 3.512 -6.910 1.00 54.06 72 GLN A C 1
ATOM 527 O O . GLN A 1 72 ? 41.272 3.343 -7.276 1.00 54.06 72 GLN A O 1
ATOM 532 N N . THR A 1 73 ? 39.089 2.803 -7.369 1.00 44.97 73 THR A N 1
ATOM 533 C CA . THR A 1 73 ? 39.154 1.930 -8.535 1.00 44.97 73 THR A CA 1
ATOM 534 C C . THR A 1 73 ? 37.787 1.977 -9.199 1.00 44.97 73 THR A C 1
ATOM 536 O O . THR A 1 73 ? 36.800 1.593 -8.587 1.00 44.97 73 THR A O 1
ATOM 539 N N . GLY A 1 74 ? 37.738 2.468 -10.438 1.00 43.38 74 GLY A N 1
ATOM 540 C CA . GLY A 1 74 ? 36.599 2.269 -11.337 1.00 43.38 74 GLY A CA 1
ATOM 541 C C . GLY A 1 74 ? 35.449 3.265 -11.196 1.00 43.38 74 GLY A C 1
ATOM 542 O O 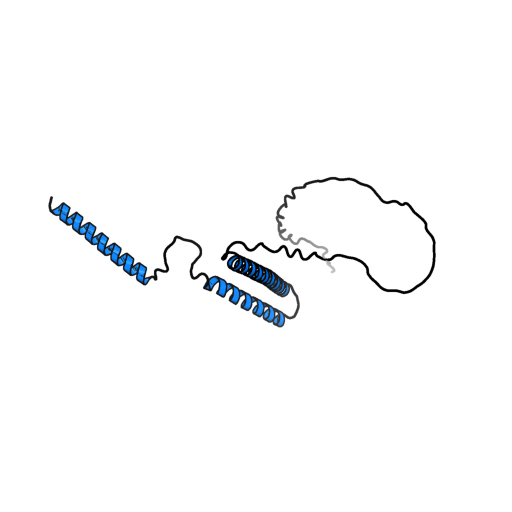. GLY A 1 74 ? 34.496 3.057 -10.458 1.00 43.38 74 GLY A O 1
ATOM 543 N N . SER A 1 75 ? 35.530 4.327 -11.993 1.00 59.03 75 SER A N 1
ATOM 544 C CA . SER A 1 75 ? 34.432 5.210 -12.394 1.00 59.03 75 SER A CA 1
ATOM 545 C C . SER A 1 75 ? 33.154 4.422 -12.747 1.00 59.03 75 SER A C 1
ATOM 547 O O . SER A 1 75 ? 33.136 3.746 -13.772 1.00 59.03 75 SER A O 1
ATOM 549 N N . GLY A 1 76 ? 32.103 4.523 -11.922 1.00 54.41 76 GLY A N 1
ATO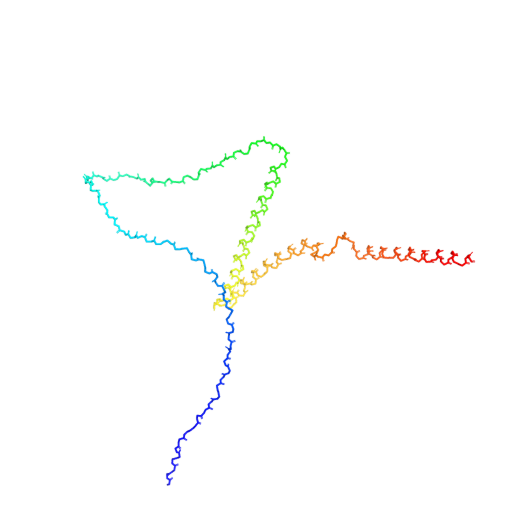M 550 C CA . GLY A 1 76 ? 30.748 4.024 -12.224 1.00 54.41 76 GLY A CA 1
ATOM 551 C C . GLY A 1 76 ? 29.986 3.369 -11.060 1.00 54.41 76 GLY A C 1
ATOM 552 O O . GLY A 1 76 ? 28.765 3.395 -11.066 1.00 54.41 76 GLY A O 1
ATOM 553 N N . ASP A 1 77 ? 30.674 2.826 -10.050 1.00 57.97 77 ASP A N 1
ATOM 554 C CA . ASP A 1 77 ? 30.050 1.957 -9.022 1.00 57.97 77 ASP A CA 1
ATOM 555 C C . ASP A 1 77 ? 29.647 2.689 -7.719 1.00 57.97 77 ASP A C 1
ATOM 557 O O . ASP A 1 77 ? 28.760 2.275 -6.970 1.00 57.97 77 ASP A O 1
ATOM 561 N N . VAL A 1 78 ? 30.273 3.835 -7.441 1.00 61.50 78 VAL A N 1
ATOM 562 C CA . VAL A 1 78 ? 30.017 4.606 -6.209 1.00 61.50 78 VAL A CA 1
ATOM 563 C C . VAL A 1 78 ? 28.662 5.320 -6.216 1.00 61.50 78 VAL A C 1
ATOM 565 O O . VAL A 1 78 ? 28.105 5.575 -5.156 1.00 61.50 78 VAL A O 1
ATOM 568 N N . ASP A 1 79 ? 28.133 5.644 -7.395 1.00 61.25 79 ASP A N 1
ATOM 569 C CA . ASP A 1 79 ? 26.870 6.377 -7.546 1.00 61.25 79 ASP A CA 1
ATOM 570 C C . ASP A 1 79 ? 25.663 5.442 -7.343 1.00 61.25 79 ASP A C 1
ATOM 572 O O . ASP A 1 79 ? 24.767 5.722 -6.545 1.00 61.25 79 ASP A O 1
ATOM 576 N N . GLU A 1 80 ? 25.716 4.249 -7.942 1.00 67.69 80 GLU A N 1
ATOM 577 C CA . GLU A 1 80 ? 24.704 3.196 -7.780 1.00 67.69 80 GLU A CA 1
ATOM 578 C C . GLU A 1 80 ? 24.663 2.631 -6.352 1.00 67.69 80 GLU A C 1
ATOM 580 O O . GLU A 1 80 ? 23.589 2.394 -5.795 1.00 67.69 80 GLU A O 1
ATOM 585 N N . SER A 1 81 ? 25.820 2.454 -5.706 1.00 72.38 81 SER A N 1
ATOM 586 C CA . SER A 1 81 ? 25.870 1.983 -4.315 1.00 72.38 81 SER A CA 1
ATOM 587 C C . SER A 1 81 ? 25.326 3.013 -3.319 1.00 72.38 81 SER A C 1
ATOM 589 O O . SER A 1 81 ? 24.649 2.635 -2.358 1.00 72.38 81 SER A O 1
ATOM 591 N N . VAL A 1 82 ? 25.548 4.311 -3.560 1.00 70.00 82 VAL A N 1
ATOM 592 C CA . VAL A 1 82 ? 24.926 5.390 -2.777 1.00 70.00 82 VAL A CA 1
ATOM 593 C C . VAL A 1 82 ? 23.412 5.415 -3.003 1.00 70.00 82 VAL A C 1
ATOM 595 O O . VAL A 1 82 ? 22.668 5.530 -2.029 1.00 70.00 82 VAL A O 1
ATOM 598 N N . SER A 1 83 ? 22.948 5.220 -4.240 1.00 87.81 83 SER A N 1
ATOM 599 C CA . SER A 1 83 ? 21.521 5.116 -4.578 1.00 87.81 83 SER A CA 1
ATOM 600 C C . SER A 1 83 ? 20.831 3.940 -3.866 1.00 87.81 83 SER A C 1
ATOM 602 O O . SER A 1 83 ? 19.785 4.115 -3.232 1.00 87.81 83 SER A O 1
ATOM 604 N N . LEU A 1 84 ? 21.444 2.749 -3.857 1.00 94.06 84 LEU A N 1
ATOM 605 C CA . LEU A 1 84 ? 20.902 1.579 -3.157 1.00 94.06 84 LEU A CA 1
ATOM 606 C C . LEU A 1 84 ? 20.880 1.776 -1.638 1.00 94.06 84 LEU A C 1
ATOM 608 O O . LEU A 1 84 ? 19.893 1.433 -0.984 1.00 94.06 84 LEU A O 1
ATOM 612 N N . LEU A 1 85 ? 21.942 2.346 -1.064 1.00 94.06 85 LEU A N 1
ATOM 613 C CA . LEU A 1 85 ? 22.004 2.624 0.370 1.00 94.06 85 LEU A CA 1
ATOM 614 C C . LEU A 1 85 ? 20.945 3.652 0.790 1.00 94.06 85 LEU A C 1
ATOM 616 O O . LEU A 1 85 ? 20.291 3.467 1.817 1.00 94.06 85 LEU A O 1
ATOM 620 N N . GLN A 1 86 ? 20.722 4.688 -0.021 1.00 94.88 86 GLN A N 1
ATOM 621 C CA . GLN A 1 86 ? 19.639 5.651 0.187 1.00 94.88 86 GLN A CA 1
ATOM 622 C C . GLN A 1 86 ? 18.265 4.983 0.092 1.00 94.88 86 GLN A C 1
ATOM 624 O O . GLN A 1 86 ? 17.408 5.215 0.945 1.00 94.88 86 GLN A O 1
ATOM 629 N N . CYS A 1 87 ? 18.059 4.106 -0.892 1.00 96.06 87 CYS A N 1
ATOM 630 C CA . CYS A 1 87 ? 16.825 3.335 -1.017 1.00 96.06 87 CYS A CA 1
ATOM 631 C C . CYS A 1 87 ? 16.569 2.478 0.233 1.00 96.06 87 CYS A C 1
ATOM 633 O O . CYS A 1 87 ? 15.477 2.514 0.802 1.00 96.06 87 CYS A O 1
ATOM 635 N N . GLN A 1 88 ? 17.593 1.765 0.709 1.00 96.81 88 GLN A N 1
ATOM 636 C CA . GLN A 1 88 ? 17.518 0.949 1.918 1.00 96.81 88 GLN A CA 1
ATOM 637 C C . GLN A 1 88 ? 17.184 1.795 3.151 1.00 96.81 88 GLN A C 1
ATOM 639 O O . GLN A 1 88 ? 16.318 1.415 3.940 1.00 96.81 88 GLN A O 1
ATOM 644 N N . GLN A 1 89 ? 17.826 2.958 3.291 1.00 97.38 89 GLN A N 1
ATOM 645 C CA . GLN A 1 89 ? 17.553 3.887 4.381 1.00 97.38 89 GLN A CA 1
ATOM 646 C C . GLN A 1 89 ? 16.082 4.331 4.375 1.00 97.38 89 GLN A C 1
ATOM 648 O O . GLN A 1 89 ? 15.393 4.184 5.385 1.00 97.38 89 GLN A O 1
ATOM 653 N N . VAL A 1 90 ? 15.576 4.811 3.235 1.00 96.94 90 VAL A N 1
ATOM 654 C CA . VAL A 1 90 ? 14.177 5.254 3.100 1.00 96.94 90 VAL A CA 1
ATOM 655 C C . VAL A 1 90 ? 13.205 4.103 3.372 1.00 96.94 90 VAL A C 1
ATOM 657 O O . VAL A 1 90 ? 12.193 4.289 4.051 1.00 96.94 90 VAL A O 1
ATOM 660 N N . ALA A 1 91 ? 13.509 2.893 2.898 1.00 96.62 91 ALA A N 1
ATOM 661 C CA . ALA A 1 91 ? 12.683 1.715 3.141 1.00 96.62 91 ALA A CA 1
ATOM 662 C C . ALA A 1 91 ? 12.601 1.364 4.634 1.00 96.62 91 ALA A C 1
ATOM 664 O O . ALA A 1 91 ? 11.524 1.032 5.141 1.00 96.62 91 ALA A O 1
ATOM 665 N N . ASP A 1 92 ? 13.716 1.444 5.358 1.00 98.06 92 ASP A N 1
ATOM 666 C CA . ASP A 1 92 ? 13.737 1.174 6.793 1.00 98.06 92 ASP A CA 1
ATOM 667 C C . ASP A 1 92 ? 13.017 2.261 7.598 1.00 98.06 92 ASP A C 1
ATOM 669 O O . ASP A 1 92 ? 12.238 1.928 8.499 1.00 98.06 92 ASP A O 1
ATOM 673 N N . GLU A 1 93 ? 13.167 3.533 7.222 1.00 97.94 93 GLU A N 1
ATOM 674 C CA . GLU A 1 93 ? 12.403 4.644 7.798 1.00 97.94 93 GLU A CA 1
ATOM 675 C C . GLU A 1 93 ? 10.893 4.467 7.577 1.00 97.94 93 GLU A C 1
ATOM 677 O O . GLU A 1 93 ? 10.102 4.602 8.523 1.00 97.94 93 GLU A O 1
ATOM 682 N N . LEU A 1 94 ? 10.478 4.084 6.365 1.00 96.88 94 LEU A N 1
ATOM 683 C CA . LEU A 1 94 ? 9.082 3.803 6.036 1.00 96.88 94 LEU A CA 1
ATOM 684 C C . LEU A 1 94 ? 8.544 2.629 6.861 1.00 96.88 94 LEU A C 1
ATOM 686 O O . LEU A 1 94 ? 7.499 2.754 7.501 1.00 96.88 94 LEU A O 1
ATOM 690 N N . LYS A 1 95 ? 9.270 1.505 6.918 1.00 97.81 95 LYS A N 1
ATOM 691 C CA . LYS A 1 95 ? 8.886 0.321 7.709 1.00 97.81 95 LYS A CA 1
ATOM 692 C C . LYS A 1 95 ? 8.732 0.658 9.185 1.00 97.81 95 LYS A C 1
ATOM 694 O O . LYS A 1 95 ? 7.765 0.232 9.821 1.00 97.81 95 LYS A O 1
ATOM 699 N N . GLN A 1 96 ? 9.681 1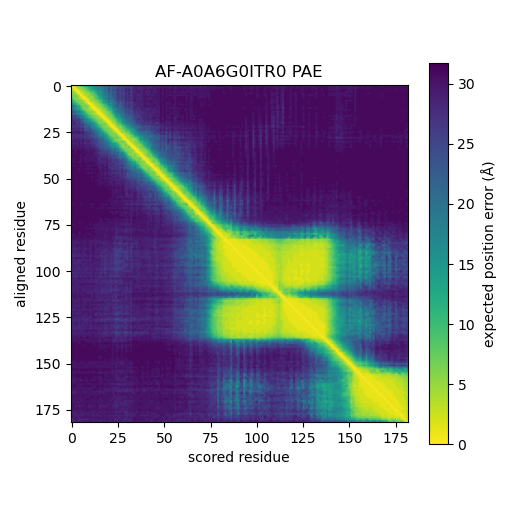.398 9.753 1.00 98.19 96 GLN A N 1
ATOM 700 C CA . GLN A 1 96 ? 9.621 1.794 11.154 1.00 98.19 96 GLN A CA 1
ATOM 701 C C . GLN A 1 96 ? 8.424 2.719 11.402 1.00 98.19 96 GLN A C 1
ATOM 703 O O . GLN A 1 96 ? 7.687 2.527 12.369 1.00 98.19 96 GLN A O 1
ATOM 708 N N . THR A 1 97 ? 8.192 3.679 10.508 1.00 98.00 97 THR A N 1
ATOM 709 C CA . THR A 1 97 ? 7.076 4.625 10.601 1.00 98.00 97 THR A CA 1
ATOM 710 C C . THR A 1 97 ? 5.726 3.924 10.489 1.00 98.00 97 THR A C 1
ATOM 712 O O . THR A 1 97 ? 4.875 4.121 11.355 1.00 98.00 97 THR A O 1
ATOM 715 N N . ALA A 1 98 ? 5.561 3.021 9.523 1.00 97.56 98 ALA A N 1
ATOM 716 C CA . ALA A 1 98 ? 4.356 2.214 9.362 1.00 97.56 98 ALA A CA 1
ATOM 717 C C . ALA A 1 98 ? 4.072 1.354 10.604 1.00 97.56 98 ALA A C 1
ATOM 719 O O . ALA A 1 98 ? 2.945 1.326 11.096 1.00 97.56 98 ALA A O 1
ATOM 720 N N . ARG A 1 99 ? 5.097 0.707 11.182 1.00 98.25 99 ARG A N 1
ATOM 721 C CA . ARG A 1 99 ? 4.954 -0.069 12.428 1.00 98.25 99 ARG A CA 1
ATOM 722 C C . ARG A 1 99 ? 4.498 0.800 13.601 1.00 98.25 99 ARG A C 1
ATOM 724 O O . ARG A 1 99 ? 3.620 0.375 14.352 1.00 98.25 99 ARG A O 1
ATOM 731 N N . ARG A 1 100 ? 5.062 2.005 13.758 1.00 98.00 100 ARG A N 1
ATOM 732 C CA . ARG A 1 100 ? 4.645 2.959 14.804 1.00 98.00 100 ARG A CA 1
ATOM 733 C C . ARG A 1 100 ? 3.200 3.415 14.596 1.00 98.00 100 ARG A C 1
ATOM 735 O O . ARG A 1 100 ? 2.411 3.346 15.534 1.00 98.00 100 ARG A O 1
ATOM 742 N N . ALA A 1 101 ? 2.838 3.805 13.375 1.00 97.94 101 ALA A N 1
ATOM 743 C CA . ALA A 1 101 ? 1.481 4.225 13.033 1.00 97.94 101 ALA A CA 1
ATOM 744 C C . ALA A 1 101 ? 0.458 3.101 13.283 1.00 97.94 101 ALA A C 1
ATOM 746 O O . ALA A 1 101 ? -0.561 3.321 13.934 1.00 97.94 101 ALA A O 1
ATOM 747 N N . ALA A 1 102 ? 0.760 1.869 12.860 1.00 96.50 102 ALA A N 1
ATOM 748 C CA . ALA A 1 102 ? -0.107 0.709 13.069 1.00 96.50 102 ALA A CA 1
ATOM 749 C C . ALA A 1 102 ? -0.228 0.323 14.552 1.00 96.50 102 ALA A C 1
ATOM 751 O O . ALA A 1 102 ? -1.266 -0.166 15.003 1.00 96.50 102 ALA A O 1
ATOM 752 N N . HIS A 1 103 ? 0.829 0.526 15.343 1.00 96.88 103 HIS A N 1
ATOM 753 C CA . HIS A 1 103 ? 0.745 0.368 16.791 1.00 96.88 103 HIS A CA 1
ATOM 754 C C . HIS A 1 103 ? -0.207 1.402 17.401 1.00 96.88 103 HIS A C 1
ATOM 756 O O . HIS A 1 103 ? -1.087 1.016 18.176 1.00 96.88 103 HIS A O 1
ATOM 762 N N . LEU A 1 104 ? -0.053 2.678 17.045 1.00 96.00 104 LEU A N 1
ATOM 763 C CA . LEU A 1 104 ? -0.897 3.748 17.565 1.00 96.00 104 LEU A CA 1
ATOM 764 C C . LEU A 1 104 ? -2.366 3.507 17.201 1.00 96.00 104 LEU A C 1
ATOM 766 O O . LEU A 1 104 ? -3.223 3.524 18.077 1.00 96.00 104 LEU A O 1
ATOM 770 N N . TYR A 1 105 ? -2.648 3.154 15.946 1.00 95.31 105 TYR A N 1
ATOM 771 C CA . TYR A 1 105 ? -3.999 2.827 15.486 1.00 95.31 105 TYR A CA 1
ATOM 772 C C . TYR A 1 105 ? -4.654 1.710 16.320 1.00 95.31 105 TYR A C 1
ATOM 774 O O . TYR A 1 105 ? -5.797 1.834 16.758 1.00 95.31 105 TYR A O 1
ATOM 782 N N . ARG A 1 106 ? -3.912 0.639 16.638 1.00 94.38 106 ARG A N 1
ATOM 783 C CA . ARG A 1 106 ? -4.414 -0.445 17.505 1.00 94.38 106 ARG A CA 1
ATOM 784 C C . ARG A 1 106 ? -4.653 0.003 18.948 1.00 94.38 106 ARG A C 1
ATOM 786 O O . ARG A 1 106 ? -5.631 -0.427 19.555 1.00 94.38 106 ARG A O 1
ATOM 793 N N . GLN A 1 107 ? -3.796 0.865 19.499 1.00 93.50 107 GLN A N 1
ATOM 794 C CA . GLN A 1 107 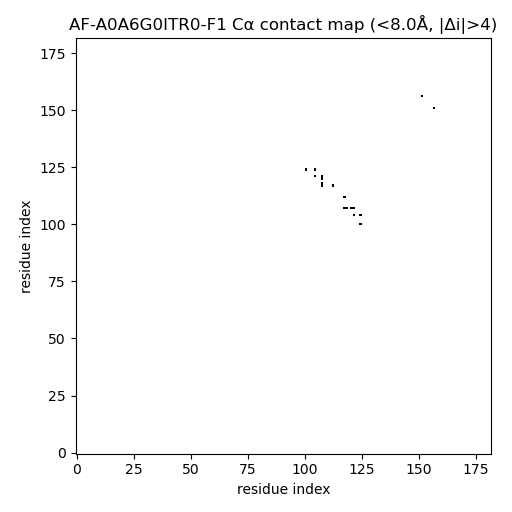? -4.002 1.434 20.839 1.00 93.50 107 GLN A CA 1
ATOM 795 C C . GLN A 1 107 ? -5.272 2.283 20.899 1.00 93.50 107 GLN A C 1
ATOM 797 O O . GLN A 1 107 ? -6.021 2.198 21.873 1.00 93.50 107 GLN A O 1
ATOM 802 N N . LEU A 1 108 ? -5.554 3.038 19.835 1.00 92.06 108 LEU A N 1
ATOM 803 C CA . LEU A 1 108 ? -6.803 3.779 19.706 1.00 92.06 108 LEU A CA 1
ATOM 804 C C . LEU A 1 108 ? -8.010 2.843 19.692 1.00 92.06 108 LEU A C 1
ATOM 806 O O . LEU A 1 108 ? -9.017 3.184 20.290 1.00 92.06 108 LEU A O 1
ATOM 81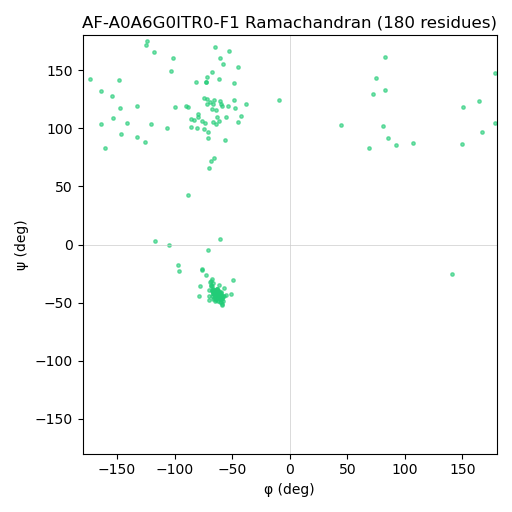0 N N . GLY A 1 109 ? -7.921 1.642 19.120 1.00 85.94 109 GLY A N 1
ATOM 811 C CA . GLY A 1 109 ? -8.992 0.641 19.212 1.00 85.94 109 GLY A CA 1
ATOM 812 C C . GLY A 1 109 ? -9.218 0.078 20.625 1.00 85.94 109 GLY A C 1
ATOM 813 O O . GLY A 1 109 ? -10.344 -0.267 20.970 1.00 85.94 109 GLY A O 1
ATOM 814 N N . ALA A 1 110 ? -8.172 0.014 21.455 1.00 83.69 110 ALA A N 1
ATOM 815 C CA . ALA A 1 110 ? -8.202 -0.640 22.769 1.00 83.69 110 ALA A CA 1
ATOM 816 C C . ALA A 1 110 ? -8.440 0.299 23.970 1.00 83.69 110 ALA A C 1
ATOM 818 O O . ALA A 1 110 ? -8.771 -0.181 25.052 1.00 83.69 110 ALA A O 1
ATOM 819 N N . SER A 1 111 ? -8.253 1.617 23.818 1.00 80.56 111 SER A N 1
ATOM 820 C CA . SER A 1 111 ? -8.451 2.592 24.910 1.00 80.56 111 SER A CA 1
ATOM 821 C C . SER A 1 111 ? -9.927 2.655 25.369 1.00 80.56 111 SER A C 1
ATOM 823 O O . SER A 1 111 ? -10.820 2.140 24.699 1.00 80.56 111 SER A O 1
ATOM 825 N N . VAL A 1 112 ? -10.252 3.337 26.471 1.00 76.06 112 VAL A N 1
ATOM 826 C CA . VAL A 1 112 ? -11.644 3.650 26.905 1.00 76.06 112 VAL A CA 1
ATOM 827 C C . VAL A 1 112 ? -11.909 5.173 26.934 1.00 76.06 112 VAL A C 1
ATOM 829 O O . VAL A 1 112 ? -13.008 5.614 27.241 1.00 76.06 112 VAL A O 1
ATOM 832 N N . GLU A 1 113 ? -10.939 6.001 26.529 1.00 65.81 113 GLU A N 1
ATOM 833 C CA . GLU A 1 113 ? -11.112 7.459 26.389 1.00 65.81 113 GLU A CA 1
ATOM 834 C C . GLU A 1 113 ? -12.197 7.870 25.378 1.00 65.81 113 GLU A C 1
ATOM 836 O O . GLU A 1 113 ? -12.558 7.093 24.490 1.00 65.81 113 GLU A O 1
ATOM 841 N N . SER A 1 114 ? -12.678 9.115 25.509 1.00 67.62 114 SER A N 1
ATOM 842 C CA . SER A 1 114 ? -13.751 9.717 24.707 1.00 67.62 114 SER A CA 1
ATOM 843 C C . SER A 1 114 ? -13.698 9.303 23.233 1.00 67.62 114 SER A C 1
ATOM 845 O O . SER A 1 114 ? -12.700 9.504 22.531 1.00 67.62 114 SER A O 1
ATOM 847 N N . SER A 1 115 ? -14.793 8.686 22.782 1.00 80.88 115 SER A N 1
ATOM 848 C CA . SER A 1 115 ? -14.926 8.077 21.456 1.00 80.88 115 SER A CA 1
ATOM 849 C C . SER A 1 115 ? -14.527 9.037 20.343 1.00 80.88 115 SER A C 1
ATOM 851 O O . SER A 1 115 ? -13.787 8.649 19.448 1.00 80.88 115 SER A O 1
ATOM 853 N N . ASP A 1 116 ? -14.938 10.300 20.436 1.00 88.50 116 ASP A N 1
ATOM 854 C CA . ASP A 1 116 ? -14.854 11.242 19.318 1.00 88.50 116 ASP A CA 1
ATOM 855 C C . ASP A 1 116 ? -13.412 11.642 18.993 1.00 88.50 116 ASP A C 1
ATOM 857 O O . ASP A 1 116 ? -12.983 11.546 17.844 1.00 88.50 116 ASP A O 1
ATOM 861 N N . ARG A 1 117 ? -12.613 12.007 20.007 1.00 90.94 117 ARG A N 1
ATOM 862 C CA . ARG A 1 117 ? -11.198 12.372 19.809 1.00 90.94 117 ARG A CA 1
ATOM 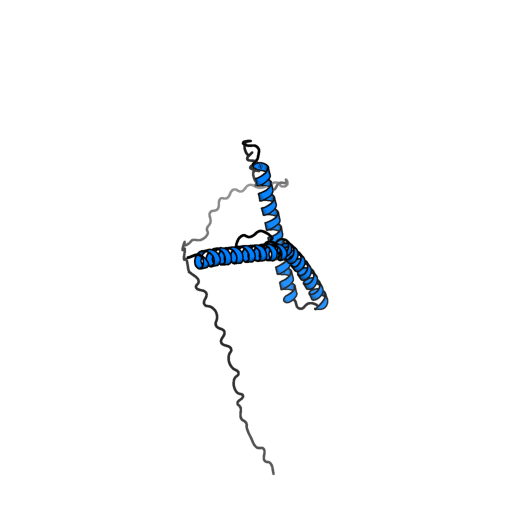863 C C . ARG A 1 117 ? -10.397 11.197 19.254 1.00 90.94 117 ARG A C 1
ATOM 865 O O . ARG A 1 117 ? -9.533 11.360 18.397 1.00 90.94 117 ARG A O 1
ATOM 872 N N . ARG A 1 118 ? -10.677 9.997 19.748 1.00 91.31 118 ARG A N 1
ATOM 873 C CA . ARG A 1 118 ? -10.039 8.768 19.281 1.00 91.31 118 ARG A CA 1
ATOM 874 C C . ARG A 1 118 ? -10.435 8.429 17.849 1.00 91.31 118 ARG A C 1
ATOM 876 O O . ARG A 1 118 ? -9.553 8.081 17.073 1.00 91.31 118 ARG A O 1
ATOM 883 N N . LEU A 1 119 ? -11.717 8.534 17.503 1.00 92.44 119 LEU A N 1
ATOM 884 C CA . LEU A 1 119 ? -12.196 8.325 16.137 1.00 92.44 119 LEU A CA 1
ATOM 885 C C . LEU A 1 119 ? -11.536 9.316 15.178 1.00 92.44 119 LEU A C 1
ATOM 887 O O . LEU A 1 119 ? -11.077 8.909 14.117 1.00 92.44 119 LEU A O 1
ATOM 891 N N . GLN A 1 120 ? -11.386 10.577 15.587 1.00 94.88 120 GLN A N 1
ATOM 892 C CA . GLN A 1 120 ? -10.649 11.575 14.816 1.00 94.88 120 GLN A CA 1
ATOM 893 C C . GLN A 1 120 ? -9.187 11.157 14.594 1.00 94.88 120 GLN A C 1
ATOM 895 O O . GLN A 1 120 ? -8.718 11.147 13.460 1.00 94.88 120 GLN A O 1
ATOM 900 N N . MET A 1 121 ? -8.463 10.756 15.645 1.00 94.94 121 MET A N 1
ATOM 901 C CA . MET A 1 121 ? -7.073 10.291 15.507 1.00 94.94 121 MET A CA 1
ATOM 902 C C . MET A 1 121 ? -6.956 9.019 14.651 1.00 94.94 121 MET A C 1
ATOM 904 O O . MET A 1 121 ? -6.016 8.889 13.869 1.00 94.94 121 MET A O 1
ATOM 908 N N . ALA A 1 122 ? -7.906 8.088 14.771 1.00 95.00 122 ALA A N 1
ATOM 909 C CA . ALA A 1 122 ? -7.951 6.882 13.950 1.00 95.00 122 ALA A CA 1
ATOM 910 C C . ALA A 1 122 ? -8.219 7.223 12.478 1.00 95.00 122 ALA A C 1
ATOM 912 O O . ALA A 1 122 ? -7.559 6.666 11.606 1.00 95.00 122 ALA A O 1
ATOM 913 N N . SER A 1 123 ? -9.115 8.177 12.208 1.00 96.31 123 SER A N 1
ATOM 914 C CA . SER A 1 123 ? -9.400 8.677 10.860 1.00 96.31 123 SER A CA 1
ATOM 915 C C . SER A 1 123 ? -8.159 9.279 10.203 1.00 96.31 123 SER A C 1
ATOM 917 O O . SER A 1 123 ? -7.888 8.971 9.050 1.00 96.31 123 SER A O 1
ATOM 919 N N . VAL A 1 124 ? -7.371 10.076 10.934 1.00 97.38 124 VAL A N 1
ATOM 920 C CA . VAL A 1 124 ? -6.119 10.663 10.415 1.00 97.38 124 VAL A CA 1
ATOM 921 C C . VAL A 1 124 ? -5.115 9.577 10.021 1.00 97.38 124 VAL A C 1
ATOM 923 O O . VAL A 1 124 ? -4.479 9.655 8.973 1.00 97.38 124 VAL A O 1
ATOM 926 N N . LEU A 1 125 ? -4.964 8.544 10.854 1.00 97.25 125 LEU A N 1
ATOM 927 C CA . LEU A 1 125 ? -4.075 7.422 10.544 1.00 97.25 125 LEU A CA 1
ATOM 928 C C . LEU A 1 125 ? -4.589 6.602 9.355 1.00 97.25 125 LEU A C 1
ATOM 930 O O . LEU A 1 125 ? -3.788 6.199 8.518 1.00 97.25 125 LEU A O 1
ATOM 934 N N . GLN A 1 126 ? -5.903 6.377 9.274 1.00 96.62 126 GLN A N 1
ATOM 935 C CA . GLN A 1 126 ? -6.539 5.671 8.163 1.00 96.62 126 GLN A CA 1
ATOM 936 C C . GLN A 1 126 ? -6.293 6.397 6.837 1.00 96.62 126 GLN A C 1
ATOM 938 O O . GLN A 1 126 ? -5.796 5.781 5.902 1.00 96.62 126 GLN A O 1
ATOM 943 N N . GLU A 1 127 ? -6.540 7.707 6.792 1.00 97.81 127 GLU A N 1
ATOM 944 C CA . GLU A 1 127 ? -6.290 8.542 5.613 1.00 97.81 127 GLU A CA 1
ATOM 945 C C . GLU A 1 127 ? -4.820 8.465 5.175 1.00 97.81 127 GLU A C 1
ATOM 947 O O . GLU A 1 127 ? -4.526 8.266 3.998 1.00 97.81 127 GLU A O 1
ATOM 952 N N . ALA A 1 128 ? -3.880 8.538 6.122 1.00 97.44 128 ALA A N 1
ATOM 953 C CA . ALA A 1 128 ? -2.459 8.403 5.815 1.00 97.44 128 ALA A CA 1
ATOM 954 C C . ALA A 1 128 ? -2.113 7.023 5.223 1.00 97.44 128 ALA A C 1
ATOM 956 O O . ALA A 1 128 ? -1.322 6.937 4.281 1.00 97.44 128 ALA A O 1
ATOM 957 N N . PHE A 1 129 ? -2.703 5.940 5.742 1.00 96.81 129 PHE A N 1
ATOM 958 C CA . PHE A 1 129 ? -2.524 4.605 5.168 1.00 96.81 129 PHE A CA 1
ATOM 959 C C . PHE A 1 129 ? -3.135 4.491 3.776 1.00 96.81 129 PHE A C 1
ATOM 961 O O . PHE A 1 129 ? -2.522 3.879 2.905 1.00 96.81 129 PHE A O 1
ATOM 968 N N . ASP A 1 130 ? -4.296 5.098 3.548 1.00 96.38 130 ASP A N 1
ATOM 969 C CA . ASP A 1 130 ? -4.958 5.090 2.247 1.00 96.38 130 ASP A CA 1
ATOM 970 C C . ASP A 1 130 ? -4.122 5.838 1.202 1.00 96.38 130 ASP A C 1
ATOM 972 O O . ASP A 1 130 ? -3.942 5.335 0.094 1.00 96.38 130 ASP A O 1
ATOM 976 N N . VAL A 1 131 ? -3.509 6.970 1.567 1.00 95.38 131 VAL A N 1
ATOM 977 C CA . VAL A 1 131 ? -2.538 7.670 0.711 1.00 95.38 131 VAL A CA 1
ATOM 978 C C . VAL A 1 131 ? -1.363 6.754 0.368 1.00 95.38 131 VAL A C 1
ATOM 980 O O . VAL A 1 131 ? -1.068 6.573 -0.813 1.00 95.38 131 VAL A O 1
ATOM 983 N N . VAL A 1 132 ? -0.727 6.114 1.355 1.00 94.12 132 VAL A N 1
ATOM 984 C CA . VAL A 1 132 ? 0.390 5.182 1.102 1.00 94.12 132 VAL A CA 1
ATOM 985 C C . VAL A 1 132 ? -0.051 4.027 0.197 1.00 94.12 132 VAL A C 1
ATOM 987 O O . VAL A 1 132 ? 0.628 3.720 -0.779 1.00 94.12 132 VAL A O 1
ATOM 990 N N . ASN A 1 133 ? -1.212 3.430 0.459 1.00 93.31 133 ASN A N 1
ATOM 991 C CA . ASN A 1 133 ? -1.762 2.352 -0.358 1.00 93.31 133 ASN A CA 1
ATOM 992 C C . ASN A 1 133 ? -2.076 2.823 -1.780 1.00 93.31 133 ASN A C 1
ATOM 994 O O . ASN A 1 133 ? -1.859 2.072 -2.724 1.00 93.31 133 ASN A O 1
ATOM 998 N N . SER A 1 134 ? -2.586 4.041 -1.966 1.00 92.81 134 SER A N 1
ATOM 999 C CA . SER A 1 134 ? -2.854 4.600 -3.295 1.00 92.81 134 SER A CA 1
ATOM 1000 C C . SER A 1 134 ? -1.573 4.872 -4.079 1.00 92.81 134 SER A C 1
ATOM 1002 O O . SER A 1 134 ? -1.546 4.632 -5.279 1.00 92.81 134 SER A O 1
ATOM 1004 N N . VAL A 1 135 ? -0.493 5.297 -3.416 1.00 91.19 135 VAL A N 1
ATOM 1005 C CA . VAL A 1 135 ? 0.821 5.478 -4.051 1.00 91.19 135 VAL A CA 1
ATOM 1006 C C . VAL A 1 135 ? 1.386 4.129 -4.493 1.00 91.19 135 VAL A C 1
ATOM 1008 O O . VAL A 1 135 ? 1.895 4.014 -5.604 1.00 91.19 135 VAL A O 1
ATOM 1011 N N . LEU A 1 136 ? 1.249 3.095 -3.657 1.00 88.56 136 LEU A N 1
ATOM 1012 C CA . LEU A 1 136 ? 1.691 1.740 -3.990 1.00 88.56 136 LEU A CA 1
ATOM 1013 C C . LEU A 1 136 ? 0.865 1.142 -5.141 1.00 88.56 136 LEU A C 1
ATOM 1015 O O . LEU A 1 136 ? 1.432 0.671 -6.118 1.00 88.56 136 LEU A O 1
ATOM 1019 N N . GLN A 1 137 ? -0.464 1.254 -5.083 1.00 85.75 137 GLN A N 1
ATOM 1020 C CA . GLN A 1 137 ? -1.365 0.765 -6.136 1.00 85.75 137 GLN A CA 1
ATOM 1021 C C . GLN A 1 137 ? -1.270 1.587 -7.433 1.00 85.75 137 GLN A C 1
ATOM 1023 O O . GLN A 1 137 ? -1.431 1.045 -8.521 1.00 85.75 137 GLN A O 1
ATOM 1028 N N . GLY A 1 138 ? -1.002 2.891 -7.336 1.00 65.50 138 GLY A N 1
ATOM 1029 C CA . GLY A 1 138 ? -0.832 3.802 -8.472 1.00 65.50 138 GLY A CA 1
ATOM 1030 C C . GLY A 1 138 ? 0.518 3.655 -9.178 1.00 65.50 138 GLY A C 1
ATOM 1031 O O . GLY A 1 138 ? 0.634 4.011 -10.349 1.00 65.50 138 GLY A O 1
ATOM 1032 N N . GLY A 1 139 ? 1.522 3.093 -8.497 1.00 58.41 139 GLY A N 1
ATOM 1033 C CA . GLY A 1 139 ? 2.759 2.605 -9.113 1.00 58.41 139 GLY A CA 1
ATOM 1034 C C . GLY A 1 139 ? 2.582 1.264 -9.837 1.00 58.41 139 GLY A C 1
ATOM 1035 O O . GLY A 1 139 ? 3.317 0.972 -10.780 1.00 58.41 139 GLY A O 1
ATOM 1036 N N . ASP A 1 140 ? 1.553 0.497 -9.465 1.00 54.81 140 ASP A N 1
ATOM 1037 C CA . ASP A 1 140 ? 1.164 -0.783 -10.065 1.00 54.81 140 ASP A CA 1
ATOM 1038 C C . ASP A 1 140 ? 0.201 -0.621 -11.259 1.00 54.81 140 ASP A C 1
ATOM 1040 O O . ASP A 1 140 ? -0.663 -1.457 -11.521 1.00 54.81 140 ASP A O 1
ATOM 1044 N N . GLY A 1 141 ? 0.473 0.364 -12.125 1.00 51.75 141 GLY A N 1
ATOM 1045 C CA . GLY A 1 141 ? 0.097 0.280 -13.546 1.00 51.75 141 GLY A CA 1
ATOM 1046 C C . GLY A 1 141 ? 0.747 -0.911 -14.281 1.00 51.75 141 GLY A C 1
ATOM 1047 O O . GLY A 1 141 ? 0.612 -1.049 -15.494 1.00 51.75 141 GLY A O 1
ATOM 1048 N N . ARG A 1 142 ? 1.474 -1.775 -13.562 1.00 56.41 142 ARG A N 1
ATOM 1049 C CA . ARG A 1 142 ? 1.900 -3.113 -13.971 1.00 56.41 142 ARG A CA 1
ATOM 1050 C C . ARG A 1 142 ? 1.448 -4.096 -12.902 1.00 56.41 142 ARG A C 1
ATOM 1052 O O . ARG A 1 142 ? 2.170 -4.388 -11.957 1.00 56.41 142 ARG A O 1
ATOM 1059 N N . GLY A 1 143 ? 0.222 -4.571 -13.084 1.00 51.38 143 GLY A N 1
ATOM 1060 C CA . GLY A 1 143 ? -0.406 -5.566 -12.237 1.00 51.38 143 GLY A CA 1
ATOM 1061 C C . GLY A 1 143 ? 0.490 -6.774 -11.967 1.00 51.38 143 GLY A C 1
ATOM 1062 O O . GLY A 1 143 ? 1.175 -7.313 -12.839 1.00 51.38 143 GLY A O 1
ATOM 1063 N N . SER A 1 144 ? 0.430 -7.204 -10.716 1.00 59.12 144 SER A N 1
ATOM 1064 C CA . SER A 1 144 ? 0.847 -8.519 -10.270 1.00 59.12 144 SER A CA 1
ATOM 1065 C C . SER A 1 144 ? 0.149 -9.612 -11.090 1.00 59.12 144 SER A C 1
ATOM 1067 O O . SER A 1 144 ? -1.073 -9.735 -11.061 1.00 59.12 144 SER A O 1
ATOM 1069 N N . GLY A 1 145 ? 0.952 -10.427 -11.777 1.00 51.34 145 GLY A N 1
ATOM 1070 C CA . GLY A 1 145 ? 0.612 -11.809 -12.111 1.00 51.34 145 GLY A CA 1
ATOM 1071 C C . GLY A 1 145 ? -0.075 -12.056 -13.453 1.00 51.34 145 GLY A C 1
ATOM 1072 O O . GLY A 1 145 ? -1.279 -12.278 -13.498 1.00 51.34 145 GLY A O 1
ATOM 1073 N N . GLY A 1 146 ? 0.721 -12.199 -14.519 1.00 51.91 146 GLY A N 1
ATOM 1074 C CA . GLY A 1 146 ? 0.325 -13.026 -15.664 1.00 51.91 146 GLY A CA 1
ATOM 1075 C C . GLY A 1 146 ? 0.878 -12.581 -17.011 1.00 51.91 146 GLY A C 1
ATOM 1076 O O . GLY A 1 146 ? 0.178 -11.906 -17.745 1.00 51.91 146 GLY A O 1
ATOM 1077 N N . GLY A 1 147 ? 2.087 -13.040 -17.355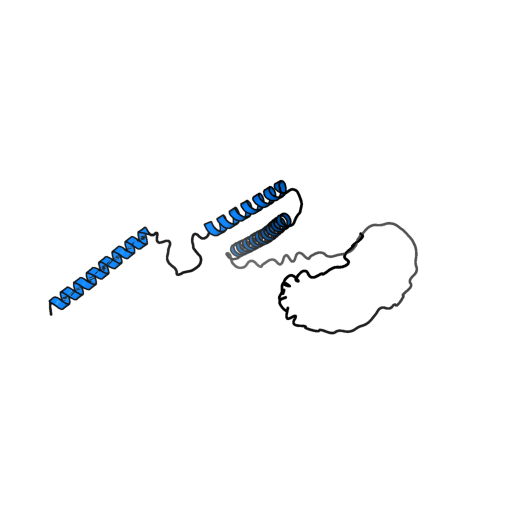 1.00 44.28 147 GLY A N 1
ATOM 1078 C CA . GLY A 1 147 ? 2.593 -13.062 -18.735 1.00 44.28 147 GLY A CA 1
ATOM 1079 C C . GLY A 1 147 ? 2.958 -11.696 -19.322 1.00 44.28 147 GLY A C 1
ATOM 1080 O O . GLY A 1 147 ? 2.190 -10.746 -19.292 1.00 44.28 147 GLY A O 1
ATOM 1081 N N . GLY A 1 148 ? 4.160 -11.581 -19.880 1.00 49.78 148 GLY A N 1
ATOM 1082 C CA . GLY A 1 148 ? 4.571 -10.364 -20.569 1.00 49.78 148 GLY A CA 1
ATOM 1083 C C . GLY A 1 148 ? 3.633 -10.034 -21.729 1.00 49.78 148 GLY A C 1
ATOM 1084 O O . GLY A 1 148 ? 3.531 -10.791 -22.690 1.00 49.78 148 GLY A O 1
ATOM 1085 N N . SER A 1 149 ? 2.990 -8.880 -21.665 1.00 52.41 149 SER A N 1
ATOM 1086 C CA . SER A 1 149 ? 2.599 -8.109 -22.838 1.00 52.41 149 SER A CA 1
ATOM 1087 C C . SER A 1 149 ? 2.637 -6.637 -22.459 1.00 52.41 149 SER A C 1
ATOM 1089 O O . SER A 1 149 ? 2.402 -6.267 -21.308 1.00 52.41 149 SER A O 1
ATOM 1091 N N . ALA A 1 150 ? 3.087 -5.824 -23.409 1.00 59.50 150 ALA A N 1
ATOM 1092 C CA . ALA A 1 150 ? 3.153 -4.373 -23.314 1.00 59.50 150 ALA A CA 1
ATOM 1093 C C . ALA A 1 150 ? 1.782 -3.787 -22.906 1.00 59.50 150 ALA A C 1
ATOM 1095 O O . ALA A 1 150 ? 0.791 -4.514 -22.957 1.00 59.50 150 ALA A O 1
ATOM 1096 N N . PRO A 1 151 ? 1.688 -2.504 -22.503 1.00 58.22 151 PRO A N 1
ATOM 1097 C CA . PRO A 1 151 ? 0.403 -1.831 -22.324 1.00 58.22 151 PRO A CA 1
ATOM 1098 C C . PRO A 1 151 ? -0.292 -1.683 -23.684 1.00 58.22 151 PRO A C 1
ATOM 1100 O O . PRO A 1 151 ? -0.305 -0.609 -24.273 1.00 58.22 151 PRO A O 1
ATOM 1103 N N . SER A 1 152 ? -0.816 -2.790 -24.192 1.00 59.41 152 SER A N 1
ATOM 1104 C CA . SER A 1 152 ? -1.707 -2.853 -25.329 1.00 59.41 152 SER A CA 1
ATOM 1105 C C . SER A 1 152 ? -3.051 -2.391 -24.802 1.00 59.41 152 SER A C 1
ATOM 1107 O O . SER A 1 152 ? -3.685 -3.065 -23.990 1.00 59.41 152 SER A O 1
ATOM 1109 N N . GLY A 1 153 ? -3.448 -1.171 -25.158 1.00 66.25 153 GLY A N 1
ATOM 1110 C CA . GLY A 1 153 ? -4.789 -0.711 -24.815 1.00 66.25 153 GLY A CA 1
ATOM 1111 C C . GLY A 1 153 ? -5.830 -1.668 -25.419 1.00 66.25 153 GLY A C 1
ATOM 1112 O O . GLY A 1 153 ? -5.552 -2.266 -26.458 1.00 66.25 153 GLY A O 1
ATOM 1113 N N . PRO A 1 154 ? -7.052 -1.774 -24.863 1.00 70.62 154 PRO A N 1
ATOM 1114 C CA . PRO A 1 154 ? -8.122 -2.601 -25.442 1.00 70.62 154 PRO A CA 1
ATOM 1115 C C . PRO A 1 154 ? -8.342 -2.358 -26.948 1.00 70.62 154 PRO A C 1
ATOM 1117 O O . PRO A 1 154 ? -8.651 -3.272 -27.700 1.00 70.62 154 PRO A O 1
ATOM 1120 N N . LEU A 1 155 ? -8.086 -1.127 -27.407 1.00 70.06 155 LEU A N 1
ATOM 1121 C CA . LEU A 1 155 ? -8.153 -0.740 -28.818 1.00 70.06 155 LEU A CA 1
ATOM 1122 C C . LEU A 1 155 ? -7.055 -1.374 -29.696 1.00 70.06 155 LEU A C 1
ATOM 1124 O O . LEU A 1 155 ? -7.266 -1.595 -30.889 1.00 70.06 155 LEU A O 1
ATOM 1128 N N . GLU A 1 156 ? -5.868 -1.632 -29.145 1.00 80.88 156 GLU A N 1
ATOM 1129 C CA . GLU A 1 156 ? -4.768 -2.306 -29.846 1.00 80.88 156 GLU A CA 1
ATOM 1130 C C . GLU A 1 156 ? -4.996 -3.815 -29.917 1.00 80.88 156 GLU A C 1
ATOM 1132 O O . GLU A 1 156 ? -4.704 -4.425 -30.950 1.00 80.88 156 GLU A O 1
ATOM 1137 N N . ASP A 1 157 ? -5.581 -4.392 -28.868 1.00 88.81 157 ASP A N 1
ATOM 1138 C CA . ASP A 1 157 ? -6.009 -5.789 -28.851 1.00 88.81 157 ASP A CA 1
ATOM 1139 C C . ASP A 1 157 ? -7.128 -6.031 -29.871 1.00 88.81 157 ASP A C 1
ATOM 1141 O O . ASP A 1 157 ? -7.004 -6.940 -30.690 1.00 88.81 157 ASP A O 1
ATOM 1145 N N . ASP A 1 158 ? -8.146 -5.164 -29.939 1.00 93.00 158 ASP A N 1
ATOM 1146 C CA . ASP A 1 158 ? -9.213 -5.237 -30.952 1.00 93.00 158 ASP A CA 1
ATOM 1147 C C . ASP A 1 158 ? -8.660 -5.130 -32.381 1.00 93.00 158 ASP A C 1
ATOM 1149 O O . ASP A 1 158 ? -9.056 -5.874 -33.288 1.00 93.00 158 ASP A O 1
ATOM 1153 N N . ARG A 1 159 ? -7.697 -4.225 -32.600 1.00 93.81 159 ARG A N 1
ATOM 1154 C CA . ARG A 1 159 ? -7.019 -4.072 -33.895 1.00 93.81 159 ARG A CA 1
ATOM 1155 C C . ARG A 1 159 ? -6.217 -5.321 -34.257 1.00 93.81 159 ARG A C 1
ATOM 1157 O O . ARG A 1 159 ? -6.233 -5.744 -35.415 1.00 93.81 159 ARG A O 1
ATOM 1164 N N . THR A 1 160 ? -5.509 -5.894 -33.289 1.00 94.06 160 THR A N 1
ATOM 1165 C CA . THR A 1 160 ? -4.710 -7.111 -33.472 1.00 94.06 160 THR A CA 1
ATOM 1166 C C . THR A 1 160 ? -5.615 -8.308 -33.748 1.00 94.06 160 THR A C 1
ATOM 1168 O O . THR A 1 160 ? -5.357 -9.068 -34.679 1.00 94.06 160 THR A O 1
ATOM 1171 N N . MET A 1 161 ? -6.725 -8.429 -33.021 1.00 95.44 161 MET A N 1
ATOM 1172 C CA . MET A 1 161 ? -7.719 -9.482 -33.202 1.00 95.44 161 MET A CA 1
ATOM 1173 C C . MET A 1 161 ? -8.390 -9.396 -34.574 1.00 95.44 161 MET A C 1
ATOM 1175 O O . MET A 1 161 ? -8.406 -10.387 -35.301 1.00 95.44 161 MET A O 1
ATOM 1179 N N . SER A 1 162 ? -8.821 -8.200 -34.987 1.00 96.50 162 SER A N 1
ATOM 1180 C CA . SER A 1 162 ? -9.389 -7.959 -36.324 1.00 96.50 162 SER A CA 1
ATOM 1181 C C . SER A 1 162 ? -8.417 -8.357 -37.442 1.00 96.50 162 SER A C 1
ATOM 1183 O O . SER A 1 162 ? -8.807 -8.876 -38.489 1.00 96.50 162 SER A O 1
ATOM 1185 N N . LEU A 1 163 ? -7.119 -8.115 -37.235 1.00 97.25 163 LEU A N 1
ATOM 1186 C CA . LEU A 1 163 ? -6.089 -8.481 -38.199 1.00 97.25 163 LEU A CA 1
ATOM 1187 C C . LEU A 1 163 ? -5.894 -10.001 -38.280 1.00 97.25 163 LEU A C 1
ATOM 1189 O O . LEU A 1 163 ? -5.795 -10.543 -39.382 1.00 97.25 163 LEU A O 1
ATOM 1193 N N . LEU A 1 164 ? -5.851 -10.685 -37.134 1.00 98.00 164 LEU A N 1
ATOM 1194 C CA . LEU A 1 164 ? -5.753 -12.145 -37.068 1.00 98.00 164 LEU A CA 1
ATOM 1195 C C . LEU A 1 164 ? -6.966 -12.820 -37.716 1.00 98.00 164 LEU A C 1
ATOM 1197 O O . LEU A 1 164 ? -6.791 -13.762 -38.488 1.00 98.00 164 LEU A O 1
ATOM 1201 N N . GLU A 1 165 ? -8.170 -12.302 -37.469 1.00 97.25 165 GLU A N 1
ATOM 1202 C CA . GLU A 1 165 ? -9.401 -12.792 -38.090 1.00 97.25 165 GLU A CA 1
ATOM 1203 C C . GLU A 1 165 ? -9.309 -12.702 -39.621 1.00 97.25 165 GLU A C 1
ATOM 1205 O O . GLU A 1 165 ? -9.473 -13.710 -40.312 1.00 97.25 165 GLU A O 1
ATOM 1210 N N . LYS A 1 166 ? -8.896 -11.545 -40.156 1.00 97.88 166 LYS A N 1
ATOM 1211 C CA . LYS A 1 166 ? -8.720 -11.338 -41.602 1.00 97.88 166 LYS A CA 1
ATOM 1212 C C . LYS A 1 166 ? -7.726 -12.316 -42.232 1.00 97.88 166 LYS A C 1
ATOM 1214 O O . LYS A 1 166 ? -7.982 -12.854 -43.309 1.00 97.88 166 LYS A O 1
ATOM 1219 N N . TYR A 1 167 ? -6.578 -12.544 -41.594 1.00 97.88 167 TYR A N 1
ATOM 1220 C CA . TYR A 1 167 ? -5.604 -13.509 -42.112 1.00 97.88 167 TYR A CA 1
ATOM 1221 C C . TYR A 1 167 ? -6.118 -14.947 -42.023 1.00 97.88 167 TYR A C 1
ATOM 1223 O O . TYR A 1 167 ? -5.854 -15.741 -42.929 1.00 97.88 167 TYR A O 1
ATOM 1231 N N . SER A 1 168 ? -6.881 -15.282 -40.979 1.00 97.94 168 SER A N 1
ATOM 1232 C CA . SER A 1 168 ? -7.492 -16.604 -40.855 1.00 97.94 168 SER A CA 1
ATOM 1233 C C . SER A 1 168 ? -8.510 -16.863 -41.973 1.00 97.94 168 SER A C 1
ATOM 1235 O O . SER A 1 168 ? -8.443 -17.907 -42.623 1.00 97.94 168 SER A O 1
ATOM 1237 N N . GLU A 1 169 ? -9.362 -15.882 -42.293 1.00 97.81 169 GLU A N 1
ATOM 1238 C CA . GLU A 1 169 ? -10.321 -15.962 -43.399 1.00 97.81 169 GLU A CA 1
ATOM 1239 C C . GLU A 1 169 ? -9.611 -16.140 -44.750 1.00 97.81 169 GLU A C 1
ATOM 1241 O O . GLU A 1 169 ? -9.976 -17.013 -45.541 1.00 97.81 169 GLU A O 1
ATOM 1246 N N . GLN A 1 170 ? -8.538 -15.382 -45.000 1.00 97.50 170 GLN A N 1
ATOM 1247 C CA . GLN A 1 170 ? -7.755 -15.513 -46.232 1.00 97.50 170 GLN A CA 1
ATOM 1248 C C . GLN A 1 170 ? -7.142 -16.909 -46.394 1.00 97.50 170 GLN A C 1
ATOM 1250 O O . GLN A 1 170 ? -7.184 -17.474 -47.489 1.00 97.50 170 GLN A O 1
ATOM 1255 N N . LEU A 1 171 ? -6.598 -17.490 -45.322 1.00 98.06 171 LEU A N 1
ATOM 1256 C CA . LEU A 1 171 ? -6.031 -18.842 -45.349 1.00 98.06 171 LEU A CA 1
ATOM 1257 C C . LEU A 1 171 ? -7.095 -19.902 -45.653 1.00 98.06 171 LEU A C 1
ATOM 1259 O O . LEU A 1 171 ? -6.855 -20.804 -46.466 1.00 98.06 171 LEU A O 1
ATOM 1263 N N . VAL A 1 172 ? -8.279 -19.776 -45.046 1.00 97.62 172 VAL A N 1
ATOM 1264 C CA . VAL A 1 172 ? -9.429 -20.647 -45.328 1.00 97.62 172 VAL A CA 1
ATOM 1265 C C . VAL A 1 172 ? -9.832 -20.524 -46.797 1.00 97.62 172 VAL A C 1
ATOM 1267 O O . VAL A 1 172 ? -9.955 -21.538 -47.488 1.00 97.62 172 VAL A O 1
ATOM 1270 N N . GLN A 1 173 ? -9.941 -19.300 -47.315 1.00 96.88 173 GLN A N 1
ATOM 1271 C CA . GLN A 1 173 ? -10.334 -19.049 -48.700 1.00 96.88 173 GLN A CA 1
ATOM 1272 C C . GLN A 1 173 ? -9.310 -19.587 -49.709 1.00 96.88 173 GLN A C 1
ATOM 1274 O O . GLN A 1 173 ? -9.692 -20.212 -50.700 1.00 96.88 173 GLN A O 1
ATOM 1279 N N . MET A 1 174 ? -8.009 -19.397 -49.467 1.00 97.38 174 MET A N 1
ATOM 1280 C CA . MET A 1 174 ? -6.946 -19.944 -50.320 1.00 97.38 174 MET A CA 1
ATOM 1281 C C . MET A 1 174 ? -6.975 -21.473 -50.345 1.00 97.38 174 MET A C 1
ATOM 1283 O O . MET A 1 174 ? -6.839 -22.081 -51.408 1.00 97.38 174 MET A O 1
ATOM 1287 N N . THR A 1 175 ? -7.191 -22.096 -49.186 1.00 96.94 175 THR A N 1
ATOM 1288 C CA . THR A 1 175 ? -7.278 -23.555 -49.068 1.00 96.94 175 THR A CA 1
ATOM 1289 C C . THR A 1 175 ? -8.503 -24.087 -49.804 1.00 96.94 175 THR A C 1
ATOM 1291 O O . THR A 1 175 ? -8.385 -25.019 -50.598 1.00 96.94 175 THR A O 1
ATOM 1294 N N . GLN A 1 176 ? -9.664 -23.459 -49.615 1.00 94.56 176 GLN A N 1
ATOM 1295 C CA . GLN A 1 176 ? -10.896 -23.845 -50.295 1.00 94.56 176 GLN A CA 1
ATOM 1296 C C . GLN A 1 176 ? -10.799 -23.646 -51.814 1.00 94.56 176 GLN A C 1
ATOM 1298 O O . GLN A 1 176 ? -11.194 -24.526 -52.571 1.00 94.56 176 GLN A O 1
ATOM 1303 N N . ASN A 1 177 ? -10.205 -22.542 -52.280 1.00 96.06 177 ASN A N 1
ATOM 1304 C CA . ASN A 1 177 ? -9.951 -22.303 -53.705 1.00 96.06 177 ASN A CA 1
ATOM 1305 C C . ASN A 1 177 ? -9.031 -23.378 -54.298 1.00 96.06 177 ASN A C 1
ATOM 1307 O O . ASN A 1 177 ? -9.298 -23.889 -55.382 1.00 96.06 177 ASN A O 1
ATOM 1311 N N . LYS A 1 178 ? -7.981 -23.768 -53.566 1.00 95.81 178 LYS A N 1
ATOM 1312 C CA . LYS A 1 178 ? -7.075 -24.838 -53.987 1.00 95.81 178 LYS A CA 1
ATOM 1313 C C . LYS A 1 178 ? -7.788 -26.188 -54.085 1.00 95.81 178 LYS A C 1
ATOM 1315 O O . LYS A 1 178 ? -7.562 -26.898 -55.055 1.00 95.81 178 LYS A O 1
ATOM 1320 N N . LEU A 1 179 ? -8.642 -26.527 -53.119 1.00 94.56 179 LEU A N 1
ATOM 1321 C CA . LEU A 1 179 ? -9.422 -27.771 -53.131 1.00 94.56 179 LEU A CA 1
ATOM 1322 C C . LEU A 1 179 ? -10.465 -27.793 -54.251 1.00 94.56 179 LEU A C 1
ATOM 1324 O O . LEU A 1 179 ? -10.614 -28.807 -54.912 1.00 94.56 179 LEU A O 1
ATOM 1328 N N . ASN A 1 180 ? -11.124 -26.667 -54.523 1.00 90.62 180 ASN A N 1
ATOM 1329 C CA . ASN A 1 180 ? -12.107 -26.545 -55.605 1.00 90.62 180 ASN A CA 1
ATOM 1330 C C . ASN A 1 180 ? -11.48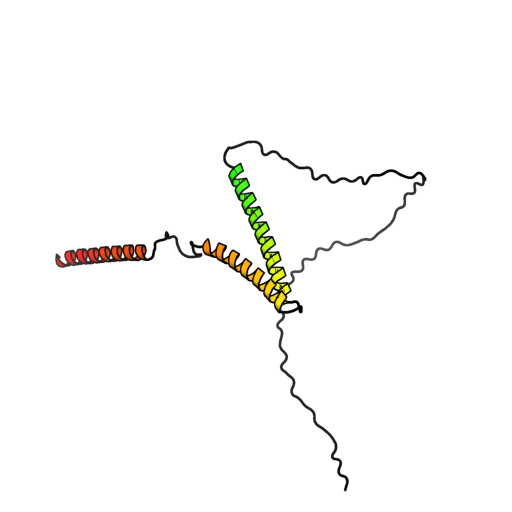3 -26.569 -57.017 1.00 90.62 180 ASN A C 1
ATOM 1332 O O . ASN A 1 180 ? -12.208 -26.495 -58.008 1.00 90.62 180 ASN A O 1
ATOM 1336 N N . ARG A 1 181 ? -10.148 -26.590 -57.120 1.00 85.19 181 ARG A N 1
ATOM 1337 C CA . ARG A 1 181 ? -9.388 -26.651 -58.380 1.00 85.19 181 ARG A CA 1
ATOM 1338 C C . ARG A 1 181 ? -8.783 -28.032 -58.660 1.00 85.19 181 ARG A C 1
ATOM 1340 O O . ARG A 1 181 ? -8.096 -28.167 -59.672 1.00 85.19 181 ARG A O 1
ATOM 1347 N N . ILE A 1 182 ? -8.994 -29.001 -57.770 1.00 65.88 182 ILE A N 1
ATOM 1348 C CA . ILE A 1 182 ? -8.574 -30.405 -57.896 1.00 65.88 182 ILE A CA 1
ATOM 1349 C C . ILE A 1 182 ? -9.816 -31.236 -58.209 1.00 65.88 182 ILE A C 1
ATOM 1351 O O . ILE A 1 182 ? -9.698 -32.136 -59.066 1.00 65.88 182 ILE A O 1
#

Organism: Larimichthys crocea (NCBI:txid215358)

Foldseek 3Di:
DDDDDDDDDDDDDDDDDDDDPDPDDPDPDDDDDDDDDDDDDDDDDDDDDDDDDDDDPDDDDDPPPCPVPDDDDDDDVPVVVVVVVVVVVVVVVVVVVLVVLVVLLVVLVVDPPDVPVSVVSNVVSVVVVVVVVCVVVVVPPPDPDDDDDDPCDPVNVVVVVVVVVVVVVVVVVVVVVVVVVD

InterPro domains:
  IPR055292 Mitogen-activated protein kinase-binding protein 1 [PTHR44813] (64-180)

Secondary structure (DSSP, 8-state):
-----------PPPPPP---------------------------------------------------PPP---TTHHHHHHHHHHHHHHHHHHHHHHHHHHHHHHHHHH--S-HHHHHHHHHHHHHHHHHHHHHHHHH-SS-SSS-------HHHHHHHHHHHHHHHHHHHHHHHHHHTT-